Protein AF-A0A850MBX5-F1 (afdb_monomer)

Foldseek 3Di:
DDDPPCPPAQQAEEEEADDPPDPQQVVCCVVPPCVPNSYDYDHQYAPVRQLVVVVVVVVVCVVDPGSYHYAYEHEPDVVPPPVPSPPPPRYHYDPHRDPCVVVDQ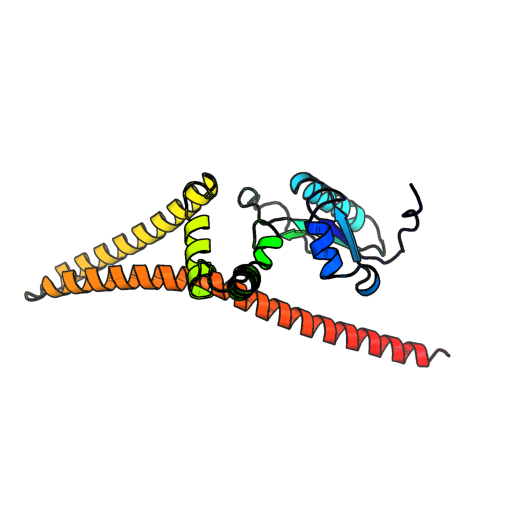LQVVQVVQCVVCPPNRPDPDSVRSVVVVVVVCPDPVNQDVVNVVVVVVVVVVLVVVLVVVLVVVVVVCVVVPDPPPPVVNVVVVVVVVVVSVVVVVVVVVVVVVVVVVVVVVVVVVVVVVVVVVVVVVVVVVVVVVVVD

Solvent-accessible surface area (backbone atoms only — not comparable to full-atom values): 13935 Å² total; per-residue (Å²): 141,84,86,83,81,73,76,62,86,69,42,34,35,33,34,30,51,37,49,94,85,29,66,60,55,55,53,47,41,69,78,50,38,41,91,80,67,43,37,44,83,42,51,44,38,53,58,70,48,37,49,52,49,47,53,54,48,50,55,54,50,78,74,38,101,62,85,65,49,68,37,31,46,33,56,35,58,84,88,63,80,61,86,75,65,76,83,46,102,41,61,44,69,40,98,38,67,43,78,68,65,77,69,69,44,40,59,59,52,41,52,51,47,33,70,75,46,50,90,70,35,92,61,92,46,35,68,54,44,45,54,50,52,52,49,50,56,69,28,79,90,63,38,51,72,62,61,45,51,52,51,52,51,53,52,48,52,52,50,52,51,52,49,53,54,53,50,51,52,50,53,53,48,66,75,63,72,62,96,82,44,70,67,51,54,53,50,47,51,52,51,46,51,52,47,50,50,51,46,48,51,47,47,54,50,45,55,54,44,49,50,52,51,48,51,52,52,48,52,49,49,52,52,51,51,50,50,55,51,47,52,54,51,51,55,54,53,58,59,54,68,76,77,115

Structure (mmCIF, N/CA/C/O backbone):
data_AF-A0A850MBX5-F1
#
_entry.id   AF-A0A850MBX5-F1
#
loop_
_atom_site.group_PDB
_atom_site.id
_atom_site.type_symbol
_atom_site.label_atom_id
_atom_site.label_alt_id
_atom_site.label_comp_id
_atom_site.label_asym_id
_atom_site.label_entity_id
_atom_site.label_seq_id
_atom_site.pdbx_PDB_ins_code
_atom_site.Cartn_x
_atom_site.Cartn_y
_atom_site.Cartn_z
_atom_site.occupancy
_atom_site.B_iso_or_equiv
_atom_site.auth_seq_id
_atom_site.auth_comp_id
_atom_site.auth_asym_id
_atom_site.auth_atom_id
_atom_site.pdbx_PDB_model_num
ATOM 1 N N . MET A 1 1 ? -21.409 -26.855 -8.694 1.00 49.72 1 MET A N 1
ATOM 2 C CA . MET A 1 1 ? -21.179 -26.793 -10.154 1.00 49.72 1 MET A CA 1
ATOM 3 C C . MET A 1 1 ? -22.455 -26.286 -10.805 1.00 49.72 1 MET A C 1
ATOM 5 O O . MET A 1 1 ? -23.460 -26.972 -10.706 1.00 49.72 1 MET A O 1
ATOM 9 N N . GLY A 1 2 ? -22.443 -25.080 -11.379 1.00 39.94 2 GLY A N 1
ATOM 10 C CA . GLY A 1 2 ? -23.627 -24.487 -12.009 1.00 39.94 2 GLY A CA 1
ATOM 11 C C . GLY A 1 2 ? -23.351 -23.100 -12.601 1.00 39.94 2 GLY A C 1
ATOM 12 O O . GLY A 1 2 ? -23.189 -22.141 -11.862 1.00 39.94 2 GLY A O 1
ATOM 13 N N . SER A 1 3 ? -23.261 -23.054 -13.934 1.00 44.22 3 SER A N 1
ATOM 14 C CA . SER A 1 3 ? -23.491 -21.911 -14.840 1.00 44.22 3 SER A CA 1
ATOM 15 C C . SER A 1 3 ? -22.768 -20.563 -14.623 1.00 44.22 3 SER A C 1
ATOM 17 O O . SER A 1 3 ? -23.422 -19.527 -14.559 1.00 44.22 3 SER A O 1
ATOM 19 N N . GLN A 1 4 ? -21.434 -20.524 -14.700 1.00 46.66 4 GLN A N 1
ATOM 20 C CA . GLN A 1 4 ? -20.725 -19.315 -15.185 1.00 46.66 4 GLN A CA 1
ATOM 21 C C . GLN A 1 4 ? -20.311 -19.439 -16.667 1.00 46.66 4 GLN A C 1
ATOM 23 O O . GLN A 1 4 ? -19.299 -18.907 -17.104 1.00 46.66 4 GLN A O 1
ATOM 28 N N . GLY A 1 5 ? -21.091 -20.188 -17.455 1.00 42.78 5 GLY A N 1
ATOM 29 C CA . GLY A 1 5 ? -20.790 -20.506 -18.857 1.00 42.78 5 GLY A CA 1
ATOM 30 C C . GLY A 1 5 ? -21.276 -19.482 -19.885 1.00 42.78 5 GLY A C 1
ATOM 31 O O . GLY A 1 5 ? -21.098 -19.709 -21.076 1.00 42.78 5 GLY A O 1
ATOM 32 N N . ILE A 1 6 ? -21.890 -18.375 -19.461 1.00 49.94 6 ILE A N 1
ATOM 33 C CA . ILE A 1 6 ? -22.203 -17.263 -20.361 1.00 49.94 6 ILE A CA 1
ATOM 34 C C . ILE A 1 6 ? -21.229 -16.147 -20.012 1.00 49.94 6 ILE A C 1
ATOM 36 O O . ILE A 1 6 ? -21.476 -15.332 -19.124 1.00 49.94 6 ILE A O 1
ATOM 40 N N . ILE A 1 7 ? -20.083 -16.152 -20.694 1.00 52.38 7 ILE A N 1
ATOM 41 C CA . ILE A 1 7 ? -19.212 -14.982 -20.748 1.00 52.38 7 ILE A CA 1
ATOM 42 C C . ILE A 1 7 ? -20.061 -13.907 -21.418 1.00 52.38 7 ILE A C 1
ATOM 44 O O . ILE A 1 7 ? -20.333 -13.983 -22.615 1.00 52.38 7 ILE A O 1
ATOM 48 N N . ASN A 1 8 ? -20.572 -12.970 -20.621 1.00 57.25 8 ASN A N 1
ATOM 49 C CA . ASN A 1 8 ? -21.352 -11.860 -21.138 1.00 57.25 8 ASN A CA 1
ATOM 50 C C . ASN A 1 8 ? -20.414 -11.072 -22.057 1.00 57.25 8 ASN A C 1
ATOM 52 O O . ASN A 1 8 ? -19.480 -10.418 -21.582 1.00 57.25 8 ASN A O 1
ATOM 56 N N . PHE A 1 9 ? -20.612 -11.216 -23.367 1.00 62.84 9 PHE A N 1
ATOM 57 C CA . PHE A 1 9 ? -19.850 -10.490 -24.370 1.00 62.84 9 PHE A CA 1
ATOM 58 C C . PHE A 1 9 ? -19.936 -9.002 -24.017 1.00 62.84 9 PHE A C 1
ATOM 60 O O . PHE A 1 9 ? -21.038 -8.508 -23.783 1.00 62.84 9 PHE A O 1
ATOM 67 N N . ASN A 1 10 ? -18.781 -8.328 -23.941 1.00 73.25 10 ASN A N 1
ATOM 68 C CA . ASN A 1 10 ? -18.592 -6.921 -23.547 1.00 73.25 10 ASN A CA 1
ATOM 69 C C . ASN A 1 10 ? -18.252 -6.644 -22.061 1.00 73.25 10 ASN A C 1
ATOM 71 O O . ASN A 1 10 ? -18.035 -5.484 -21.722 1.00 73.25 10 ASN A O 1
ATOM 75 N N . LYS A 1 11 ? -18.150 -7.634 -21.158 1.00 86.12 11 LYS A N 1
ATOM 76 C CA . LYS A 1 11 ? -17.674 -7.398 -19.767 1.00 86.12 11 LYS A CA 1
ATOM 77 C C . LYS A 1 11 ? -16.161 -7.245 -19.702 1.00 86.12 11 LYS A C 1
ATOM 79 O O . LYS A 1 11 ? -15.477 -8.175 -20.084 1.00 86.12 11 LYS A O 1
ATOM 84 N N . ARG A 1 12 ? -15.601 -6.172 -19.142 1.00 90.00 12 ARG A N 1
ATOM 85 C CA . ARG A 1 12 ? -14.139 -6.025 -18.961 1.00 90.00 12 ARG A CA 1
ATOM 86 C C . ARG A 1 12 ? -13.604 -7.100 -18.011 1.00 90.00 12 ARG A C 1
ATOM 88 O O . ARG A 1 12 ? -14.088 -7.208 -16.889 1.00 90.00 12 ARG A O 1
ATOM 95 N N . ILE A 1 13 ? -12.607 -7.875 -18.432 1.00 90.44 13 ILE A N 1
ATOM 96 C CA . ILE A 1 13 ? -12.010 -8.931 -17.600 1.00 90.44 13 ILE A CA 1
ATOM 97 C C . ILE A 1 13 ? -10.757 -8.373 -16.931 1.00 90.44 13 ILE A C 1
ATOM 99 O O . ILE A 1 13 ? -9.865 -7.876 -17.613 1.00 90.44 13 ILE A O 1
ATOM 103 N N . ILE A 1 14 ? -10.695 -8.437 -15.605 1.00 91.81 14 ILE A N 1
ATOM 104 C CA . ILE A 1 14 ? -9.596 -7.895 -14.807 1.00 91.81 14 ILE A CA 1
ATOM 105 C C . ILE A 1 14 ? -8.943 -9.047 -14.048 1.00 91.81 14 ILE A C 1
ATOM 107 O O . ILE A 1 14 ? -9.565 -9.648 -13.175 1.00 91.81 14 ILE A O 1
ATOM 111 N N . PHE A 1 15 ? -7.698 -9.364 -14.385 1.00 90.75 15 PHE A N 1
ATOM 112 C CA . PHE A 1 15 ? -6.912 -10.349 -13.655 1.00 90.75 15 PHE A CA 1
ATOM 113 C C . PHE A 1 15 ? -6.347 -9.730 -12.387 1.00 90.75 15 PHE A C 1
ATOM 115 O O . PHE A 1 15 ? -5.785 -8.639 -12.439 1.00 90.75 15 PHE A O 1
ATOM 122 N N . ILE A 1 16 ? -6.493 -10.430 -11.271 1.00 91.31 16 ILE A N 1
ATOM 123 C CA . ILE A 1 16 ? -5.965 -10.017 -9.969 1.00 91.31 16 ILE A CA 1
ATOM 124 C C . ILE A 1 16 ? -5.144 -11.148 -9.361 1.00 91.31 16 ILE A C 1
ATOM 126 O O . ILE A 1 16 ? -5.278 -12.314 -9.754 1.00 91.31 16 ILE A O 1
ATOM 130 N N . GLU A 1 17 ? -4.291 -10.809 -8.404 1.00 85.62 17 GLU A N 1
ATOM 131 C CA . GLU A 1 17 ? -3.574 -11.803 -7.615 1.00 85.62 17 GLU A CA 1
ATOM 132 C C . GLU A 1 17 ? -4.520 -12.589 -6.690 1.00 85.62 17 GLU A C 1
ATOM 134 O O . GLU A 1 17 ? -5.677 -12.239 -6.447 1.00 85.62 17 GLU A O 1
ATOM 139 N N . GLY A 1 18 ? -4.042 -13.745 -6.236 1.00 83.81 18 GLY A N 1
ATOM 140 C CA . GLY A 1 18 ? -4.759 -14.626 -5.327 1.00 83.81 18 GLY A CA 1
ATOM 141 C C . GLY A 1 18 ? -5.514 -15.774 -6.003 1.00 83.81 18 GLY A C 1
ATOM 142 O O . GLY A 1 18 ? -5.270 -16.167 -7.145 1.00 83.81 18 GLY A O 1
ATOM 143 N N . ARG A 1 19 ? -6.399 -16.403 -5.228 1.00 83.75 19 ARG A N 1
ATOM 144 C CA . ARG A 1 19 ? -7.232 -17.554 -5.623 1.00 83.75 19 ARG A CA 1
ATOM 145 C C . ARG A 1 19 ? -8.704 -17.138 -5.648 1.00 83.75 19 ARG A C 1
ATOM 147 O O . ARG A 1 19 ? -9.036 -16.061 -5.187 1.00 83.75 19 ARG A O 1
ATOM 154 N N . GLU A 1 20 ? -9.603 -18.008 -6.108 1.00 72.38 20 GLU A N 1
ATOM 155 C CA . GLU A 1 20 ? -11.056 -17.727 -6.160 1.00 72.38 20 GLU A CA 1
ATOM 156 C C . GLU A 1 20 ? -11.675 -17.236 -4.842 1.00 72.38 20 GLU A C 1
ATOM 158 O O . GLU A 1 20 ? -12.636 -16.475 -4.860 1.00 72.38 20 GLU A O 1
ATOM 163 N N . ALA A 1 21 ? -11.109 -17.635 -3.701 1.00 71.06 21 ALA A N 1
ATOM 164 C CA . ALA A 1 21 ? -11.5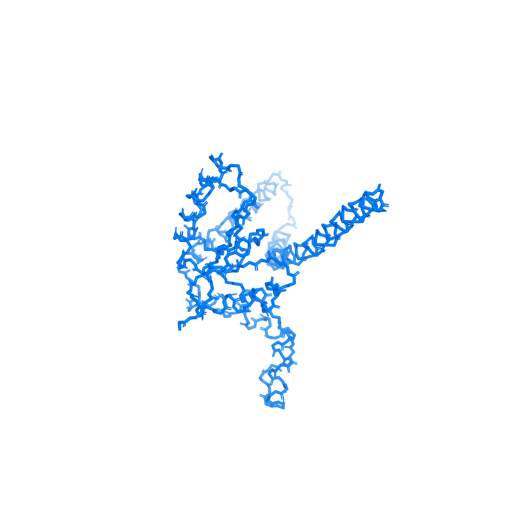29 -17.183 -2.378 1.00 71.06 21 ALA A CA 1
ATOM 165 C C . ALA A 1 21 ? -10.627 -16.077 -1.790 1.00 71.06 21 ALA A C 1
ATOM 167 O O . ALA A 1 21 ? -10.577 -15.939 -0.570 1.00 71.06 21 ALA A O 1
ATOM 168 N N . SER A 1 22 ? -9.866 -15.339 -2.611 1.00 79.69 22 SER A N 1
ATOM 169 C CA . SER A 1 22 ? -8.999 -14.266 -2.114 1.00 79.69 22 SER A CA 1
ATOM 170 C C . SER A 1 22 ? -9.813 -13.110 -1.543 1.00 79.69 22 SER A C 1
ATOM 172 O O . SER A 1 22 ? -10.891 -12.769 -2.042 1.00 79.69 22 SER A O 1
ATOM 174 N N . THR A 1 23 ? -9.274 -12.502 -0.487 1.00 83.38 23 THR A N 1
ATOM 175 C CA . THR A 1 23 ? -9.789 -11.255 0.085 1.00 83.38 23 THR A CA 1
ATOM 176 C C . THR A 1 23 ? -9.829 -10.165 -0.985 1.00 83.38 23 THR A C 1
ATOM 178 O O . THR A 1 23 ? -10.830 -9.464 -1.099 1.00 83.38 23 THR A O 1
ATOM 181 N N . ASP A 1 24 ? -8.814 -10.109 -1.848 1.00 85.88 24 ASP A N 1
ATOM 182 C CA . ASP A 1 24 ? -8.664 -9.141 -2.935 1.00 85.88 24 ASP A CA 1
ATOM 183 C C . ASP A 1 24 ? -9.899 -9.119 -3.834 1.00 85.88 24 ASP A C 1
ATOM 185 O O . ASP A 1 24 ? -10.470 -8.060 -4.088 1.00 85.88 24 ASP A O 1
ATOM 189 N N . LYS A 1 25 ? -10.376 -10.298 -4.266 1.00 90.69 25 LYS A N 1
ATOM 190 C CA . LYS A 1 25 ? -11.579 -10.409 -5.099 1.00 90.69 25 LYS A CA 1
ATOM 191 C C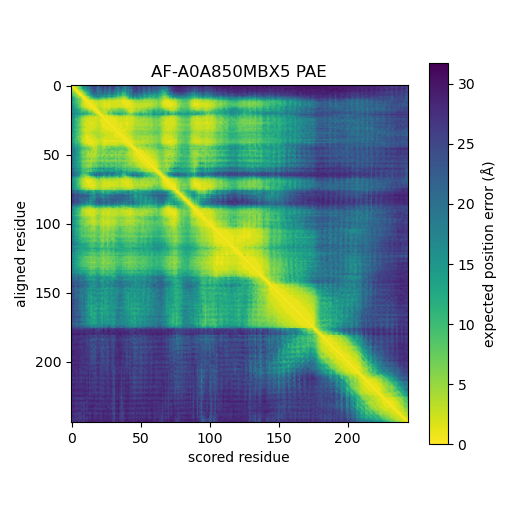 . LYS A 1 25 ? -12.787 -9.802 -4.396 1.00 90.69 25 LYS A C 1
ATOM 193 O O . LYS A 1 25 ? -13.521 -9.031 -5.006 1.00 90.69 25 LYS A O 1
ATOM 198 N N . GLN A 1 26 ? -12.969 -10.104 -3.112 1.00 90.25 26 GLN A N 1
ATOM 199 C CA . GLN A 1 26 ? -14.088 -9.576 -2.331 1.00 90.25 26 GLN A CA 1
ATOM 200 C C . GLN A 1 26 ? -13.996 -8.057 -2.167 1.00 90.25 26 GLN A C 1
ATOM 202 O O . GLN A 1 26 ? -15.009 -7.366 -2.269 1.00 90.25 26 GLN A O 1
ATOM 207 N N . VAL A 1 27 ? -12.792 -7.527 -1.938 1.00 89.69 27 VAL A N 1
ATOM 208 C CA . VAL A 1 27 ? -12.544 -6.083 -1.848 1.00 89.69 27 VAL A CA 1
ATOM 209 C C . VAL A 1 27 ? -12.883 -5.414 -3.179 1.00 89.69 27 VAL A C 1
ATOM 211 O O . VAL A 1 27 ? -13.681 -4.476 -3.204 1.00 89.69 27 VAL A O 1
ATOM 214 N N . TYR A 1 28 ? -12.360 -5.929 -4.292 1.00 91.56 28 TYR A N 1
ATOM 215 C CA . TYR A 1 28 ? -12.615 -5.374 -5.618 1.00 91.56 28 TYR A CA 1
ATOM 216 C C . TYR A 1 28 ? -14.078 -5.475 -6.041 1.00 91.56 28 TYR A C 1
ATOM 218 O O . TYR A 1 28 ? -14.619 -4.495 -6.539 1.00 91.56 28 TYR A O 1
ATOM 226 N N . GLU A 1 29 ? -14.752 -6.601 -5.809 1.00 93.00 29 GLU A N 1
ATOM 227 C CA . GLU A 1 29 ? -16.176 -6.756 -6.127 1.00 93.00 29 GLU A CA 1
ATOM 228 C C . GLU A 1 29 ? -17.065 -5.866 -5.250 1.00 93.00 29 GLU A C 1
ATOM 230 O O . GLU A 1 29 ? -18.118 -5.411 -5.697 1.00 93.00 29 GLU A O 1
ATOM 235 N N . LYS A 1 30 ? -16.643 -5.568 -4.016 1.00 91.06 30 LYS A N 1
ATOM 236 C CA . LYS A 1 30 ? -17.355 -4.630 -3.142 1.00 91.06 30 LYS A CA 1
ATOM 237 C C . LYS A 1 30 ? -17.180 -3.180 -3.592 1.00 91.06 30 LYS A C 1
ATOM 239 O O . LYS A 1 30 ? -18.147 -2.420 -3.543 1.00 91.06 30 LYS A O 1
ATOM 244 N N . LEU A 1 31 ? -15.976 -2.802 -4.025 1.00 89.12 31 LEU A N 1
ATOM 245 C CA . LEU A 1 31 ? -15.676 -1.461 -4.542 1.00 89.12 31 LEU A CA 1
ATOM 246 C C . LEU A 1 31 ? -16.262 -1.239 -5.944 1.00 89.12 31 LEU A C 1
ATOM 248 O O . LEU A 1 31 ? -16.819 -0.180 -6.220 1.00 89.12 31 LEU A O 1
ATOM 252 N N . TYR A 1 32 ? -16.184 -2.254 -6.804 1.00 91.81 32 TYR A N 1
ATOM 253 C CA . TYR A 1 32 ? -16.642 -2.239 -8.191 1.00 91.81 32 TYR A CA 1
ATOM 254 C C . TYR A 1 32 ? -17.532 -3.453 -8.491 1.00 91.81 32 TYR A C 1
ATOM 256 O O . TYR A 1 32 ? -17.094 -4.411 -9.133 1.00 91.81 32 TYR A O 1
ATOM 264 N N . PRO A 1 33 ? -18.812 -3.417 -8.079 1.00 93.00 33 PRO A N 1
ATOM 265 C CA . PRO A 1 33 ? -19.739 -4.516 -8.319 1.00 93.00 33 PRO A CA 1
ATOM 266 C C . PRO A 1 33 ? -19.847 -4.889 -9.811 1.00 93.00 33 PRO A C 1
ATOM 268 O O . PRO A 1 33 ? -20.155 -4.007 -10.629 1.00 93.00 33 PRO A O 1
ATOM 271 N N . PRO A 1 34 ? -19.667 -6.176 -10.182 1.00 89.94 34 PRO A N 1
ATOM 272 C CA . PRO A 1 34 ? -19.700 -6.645 -11.572 1.00 89.94 34 PRO A CA 1
ATOM 273 C C . PRO A 1 34 ? -20.948 -6.235 -12.359 1.00 89.94 34 PRO A C 1
ATOM 275 O O . PRO A 1 34 ? -20.865 -5.917 -13.547 1.00 89.94 34 PRO A O 1
ATOM 278 N N . ASP A 1 35 ? -22.100 -6.202 -11.689 1.00 88.62 35 ASP A N 1
ATOM 279 C CA . ASP A 1 35 ? -23.391 -5.880 -12.305 1.00 88.62 35 ASP A CA 1
ATOM 280 C C . ASP A 1 35 ? -23.562 -4.386 -12.602 1.00 88.62 35 ASP A C 1
ATOM 282 O O . ASP A 1 35 ? -24.352 -4.016 -13.466 1.00 88.62 35 ASP A O 1
ATOM 286 N N . LYS A 1 36 ? -22.809 -3.520 -11.910 1.00 91.75 36 LYS A N 1
ATOM 287 C CA . LYS A 1 36 ? -22.868 -2.061 -12.087 1.00 91.75 36 LYS A CA 1
ATOM 288 C C . LYS A 1 36 ? -21.798 -1.544 -13.037 1.00 91.75 36 LYS A C 1
ATOM 290 O O . LYS A 1 36 ? -22.060 -0.634 -13.815 1.00 91.75 36 LYS A O 1
ATOM 295 N N . HIS A 1 37 ? -20.596 -2.112 -12.964 1.00 90.69 37 HIS A N 1
ATOM 296 C CA . HIS A 1 37 ? -19.433 -1.599 -13.694 1.00 90.69 37 HIS A CA 1
ATOM 297 C C . HIS A 1 37 ? -19.082 -2.408 -14.941 1.00 90.69 37 HIS A C 1
ATOM 299 O O . HIS A 1 37 ? -18.144 -2.045 -15.647 1.00 90.69 37 HIS A O 1
ATOM 305 N N . ASN A 1 38 ? -19.827 -3.481 -15.234 1.00 91.25 38 ASN A N 1
ATOM 306 C CA . ASN A 1 38 ? -19.564 -4.349 -16.380 1.00 91.25 38 ASN A CA 1
ATOM 307 C C . ASN A 1 38 ? -18.108 -4.866 -16.375 1.00 91.25 38 ASN A C 1
ATOM 309 O O . ASN A 1 38 ? -17.439 -4.934 -17.407 1.00 91.25 38 ASN A O 1
ATOM 313 N N . VAL A 1 39 ? -17.618 -5.198 -15.178 1.00 91.94 39 VAL A N 1
ATOM 314 C CA . VAL A 1 39 ? -16.290 -5.765 -14.917 1.00 91.94 39 VAL A CA 1
ATOM 315 C C . VAL A 1 39 ? -16.435 -7.185 -14.382 1.00 91.94 39 VAL A C 1
ATOM 317 O O . VAL A 1 39 ? -17.464 -7.537 -13.808 1.00 91.94 39 VAL A O 1
ATOM 320 N N . ASN A 1 40 ? -15.413 -8.009 -14.568 1.00 92.19 40 ASN A N 1
ATOM 321 C CA . ASN A 1 40 ? -15.314 -9.325 -13.959 1.00 92.19 40 ASN A CA 1
ATOM 322 C C . ASN A 1 40 ? -13.892 -9.540 -13.443 1.00 92.19 40 ASN A C 1
ATOM 324 O O . ASN A 1 40 ? -12.945 -9.473 -14.229 1.00 92.19 40 ASN A O 1
ATOM 328 N N . PHE A 1 41 ? -13.752 -9.809 -12.148 1.00 92.31 41 PHE A N 1
ATOM 329 C CA . PHE A 1 41 ? -12.458 -10.055 -11.522 1.00 92.31 41 PHE A CA 1
ATOM 330 C C . PHE A 1 41 ? -12.129 -11.548 -11.561 1.00 92.31 41 PHE A C 1
ATOM 332 O O . PHE A 1 41 ? -12.898 -12.383 -11.081 1.00 92.31 41 PHE A O 1
ATOM 339 N N . VAL A 1 42 ? -10.981 -11.883 -12.149 1.00 91.25 42 VAL A N 1
ATOM 340 C CA . VAL A 1 42 ? -10.509 -13.259 -12.318 1.00 91.25 42 VAL A CA 1
ATOM 341 C C . VAL A 1 42 ? -9.199 -13.428 -11.547 1.00 91.25 42 VAL A C 1
ATOM 343 O O . VAL A 1 42 ? -8.171 -12.901 -11.974 1.00 91.25 42 VAL A O 1
ATOM 346 N N . PRO A 1 43 ? -9.201 -14.154 -10.420 1.00 89.75 43 PRO A N 1
ATOM 347 C CA . PRO A 1 43 ? -7.972 -14.436 -9.697 1.00 89.75 43 PRO A CA 1
ATOM 348 C C . PRO A 1 43 ? -7.083 -15.376 -10.516 1.00 89.75 43 PRO A C 1
ATOM 350 O O . PRO A 1 43 ? -7.511 -16.448 -10.947 1.00 89.75 43 PRO A O 1
ATOM 353 N N . ALA A 1 44 ? -5.837 -14.965 -10.739 1.00 86.12 44 ALA A N 1
ATOM 354 C CA . ALA A 1 44 ? -4.894 -15.630 -11.639 1.00 86.12 44 ALA A CA 1
ATOM 355 C C . ALA A 1 44 ? -3.662 -16.210 -10.915 1.00 86.12 44 ALA A C 1
ATOM 357 O O . ALA A 1 44 ? -2.655 -16.535 -11.542 1.00 86.12 44 ALA A O 1
ATOM 358 N N . GLY A 1 45 ? -3.739 -16.414 -9.599 1.00 83.56 45 GLY A N 1
ATOM 359 C CA . GLY A 1 45 ? -2.651 -16.983 -8.810 1.00 83.56 45 GLY A CA 1
ATOM 360 C C . GLY A 1 45 ? -1.663 -15.915 -8.356 1.00 83.56 45 GLY A C 1
ATOM 361 O O . GLY A 1 45 ? -2.061 -14.897 -7.809 1.00 83.56 45 GLY A O 1
ATOM 362 N N . ASN A 1 46 ? -0.364 -16.163 -8.513 1.00 79.44 46 ASN A N 1
ATOM 363 C CA . ASN A 1 46 ? 0.652 -15.179 -8.134 1.00 79.44 46 ASN A CA 1
ATOM 364 C C . ASN A 1 46 ? 0.872 -14.146 -9.253 1.00 79.44 46 ASN A C 1
ATOM 366 O O . ASN A 1 46 ? 0.581 -14.406 -10.423 1.00 79.44 46 ASN A O 1
ATOM 370 N N . SER A 1 47 ? 1.471 -13.008 -8.918 1.00 72.94 47 SER A N 1
ATOM 371 C CA . SER A 1 47 ? 1.808 -11.934 -9.870 1.00 72.94 47 SER A CA 1
ATOM 372 C C . SER A 1 47 ? 2.606 -12.397 -11.087 1.00 72.94 47 SER A C 1
ATOM 374 O O . SER A 1 47 ? 2.474 -11.828 -12.168 1.00 72.94 47 SER A O 1
ATOM 376 N N . THR A 1 48 ? 3.438 -13.437 -10.957 1.00 77.12 48 THR A N 1
ATOM 377 C CA . THR A 1 48 ? 4.212 -13.970 -12.090 1.00 77.12 48 THR A CA 1
ATOM 378 C C . THR A 1 48 ? 3.301 -14.630 -13.120 1.00 77.12 48 THR A C 1
ATOM 380 O O . THR A 1 48 ? 3.501 -14.460 -14.322 1.00 77.12 48 THR A O 1
ATOM 383 N N . VAL A 1 49 ? 2.294 -15.377 -12.666 1.00 77.44 49 VAL A N 1
ATOM 384 C CA . VAL A 1 49 ? 1.282 -15.977 -13.541 1.00 77.44 49 VAL A CA 1
ATOM 385 C C . VAL A 1 49 ? 0.371 -14.895 -14.112 1.00 77.44 49 VAL A C 1
ATOM 387 O O . VAL A 1 49 ? 0.151 -14.881 -15.319 1.00 77.44 49 VAL A O 1
ATOM 390 N N . VAL A 1 50 ? -0.072 -13.949 -13.286 1.00 74.81 50 VAL A N 1
ATOM 391 C CA . VAL A 1 50 ? -0.910 -12.810 -13.693 1.00 74.81 50 VAL A CA 1
ATOM 392 C C . VAL A 1 50 ? -0.241 -11.999 -14.812 1.00 74.81 50 VAL A C 1
ATOM 394 O O . VAL A 1 50 ? -0.863 -11.743 -15.842 1.00 74.81 50 VAL A O 1
ATOM 397 N N . ARG A 1 51 ? 1.057 -11.688 -14.687 1.00 73.19 51 ARG A N 1
ATOM 398 C CA . ARG A 1 51 ? 1.824 -10.994 -15.734 1.00 73.19 51 ARG A CA 1
ATOM 399 C C . ARG A 1 51 ? 1.952 -11.824 -17.008 1.00 73.19 51 ARG A C 1
ATOM 401 O O . ARG A 1 51 ? 1.645 -11.318 -18.078 1.00 73.19 51 ARG A O 1
ATOM 408 N N . LYS A 1 52 ? 2.324 -13.106 -16.902 1.00 79.50 52 LYS A N 1
ATOM 409 C CA . LYS A 1 52 ? 2.405 -14.003 -18.071 1.00 79.50 52 LYS A CA 1
ATOM 410 C C . LYS A 1 52 ? 1.075 -14.093 -18.813 1.00 79.50 52 LYS A C 1
ATOM 412 O O . LYS A 1 52 ? 1.064 -14.078 -20.038 1.00 79.50 52 LYS A O 1
ATOM 417 N N . ILE A 1 53 ? -0.031 -14.173 -18.076 1.00 76.81 53 ILE A N 1
ATOM 418 C CA . ILE A 1 53 ? -1.379 -14.169 -18.641 1.00 76.81 53 ILE A CA 1
ATOM 419 C C . ILE A 1 53 ? -1.655 -12.827 -19.320 1.00 76.81 53 ILE A C 1
ATOM 421 O O . ILE A 1 53 ? -2.105 -12.822 -20.460 1.00 76.81 53 ILE A O 1
ATOM 425 N N . SER A 1 54 ? -1.333 -11.703 -18.676 1.00 72.06 54 SER A N 1
ATOM 426 C CA . SER A 1 54 ? -1.474 -10.366 -19.264 1.00 72.06 54 SER A CA 1
ATOM 427 C C . SER A 1 54 ? -0.682 -10.225 -20.568 1.00 72.06 54 SER A C 1
ATOM 429 O O . SER A 1 54 ? -1.234 -9.785 -21.575 1.00 72.06 54 SER A O 1
ATOM 431 N N . ASP A 1 55 ? 0.572 -10.677 -20.602 1.00 75.94 55 ASP A N 1
ATOM 432 C CA . ASP A 1 55 ? 1.432 -10.629 -21.789 1.00 75.94 55 ASP A CA 1
ATOM 433 C C . ASP A 1 55 ? 0.893 -11.522 -22.913 1.00 75.94 55 ASP A C 1
ATOM 435 O O . ASP A 1 55 ? 0.760 -11.084 -24.058 1.00 75.94 55 ASP A O 1
ATOM 439 N N . GLN A 1 56 ? 0.506 -12.761 -22.591 1.00 78.50 56 GLN A N 1
ATOM 440 C CA . GLN A 1 56 ? -0.105 -13.688 -23.548 1.00 78.50 56 GLN A CA 1
ATOM 441 C C . GLN A 1 56 ? -1.412 -13.132 -24.117 1.00 78.50 56 GLN A C 1
ATOM 443 O O . GLN A 1 56 ? -1.644 -13.198 -25.324 1.00 78.50 56 GLN A O 1
ATOM 448 N N . ILE A 1 57 ? -2.252 -12.544 -23.270 1.00 73.00 57 ILE A N 1
ATOM 449 C CA . ILE A 1 57 ? -3.514 -11.931 -23.677 1.00 73.00 57 ILE A CA 1
ATOM 450 C C . ILE A 1 57 ? -3.262 -10.689 -24.524 1.00 73.00 57 ILE A C 1
ATOM 452 O O . ILE A 1 57 ? -3.908 -10.524 -25.554 1.00 73.00 57 ILE A O 1
ATOM 456 N N . ASN A 1 58 ? -2.297 -9.844 -24.168 1.00 69.31 58 ASN A N 1
ATOM 457 C CA . ASN A 1 58 ? -1.923 -8.695 -24.987 1.00 69.31 58 ASN A CA 1
ATOM 458 C C . ASN A 1 58 ? -1.444 -9.135 -26.374 1.00 69.31 58 ASN A C 1
ATOM 460 O O . ASN A 1 58 ? -1.876 -8.553 -27.370 1.00 69.31 58 ASN A O 1
ATOM 464 N N . HIS A 1 59 ? -0.647 -10.201 -26.469 1.00 73.44 59 HIS A N 1
ATOM 465 C CA . HIS A 1 59 ? -0.265 -10.782 -27.757 1.00 73.44 59 HIS A CA 1
ATOM 466 C C . HIS A 1 59 ? -1.472 -11.296 -28.555 1.00 73.44 59 HIS A C 1
ATOM 468 O O . HIS A 1 59 ? -1.606 -10.970 -29.735 1.00 73.44 59 HIS A O 1
ATOM 474 N N . LEU A 1 60 ? -2.383 -12.038 -27.918 1.00 66.75 60 LEU A N 1
ATOM 475 C CA . LEU A 1 60 ? -3.593 -12.560 -28.565 1.00 66.75 60 LEU A CA 1
ATOM 476 C C . LEU A 1 60 ? -4.547 -11.447 -29.024 1.00 66.75 60 LEU A C 1
ATOM 478 O O . LEU A 1 60 ? -5.161 -11.560 -30.082 1.00 66.75 60 LEU A O 1
ATOM 482 N N . LEU A 1 61 ? -4.666 -10.359 -28.262 1.00 63.31 61 LEU A N 1
ATOM 483 C CA . LEU A 1 61 ? -5.533 -9.218 -28.577 1.00 63.31 61 LEU A CA 1
ATOM 484 C C . LEU A 1 61 ? -4.938 -8.279 -29.614 1.00 63.31 61 LEU A C 1
ATOM 486 O O . LEU A 1 61 ? -5.675 -7.688 -30.389 1.00 63.31 61 LEU A O 1
ATOM 490 N N . THR A 1 62 ? -3.615 -8.146 -29.660 1.00 65.19 62 THR A N 1
ATOM 491 C CA . THR A 1 62 ? -2.965 -7.404 -30.749 1.00 65.19 62 THR A CA 1
ATOM 492 C C . THR A 1 62 ? -3.168 -8.134 -32.083 1.00 65.19 62 THR A C 1
ATOM 494 O O . THR A 1 62 ? -3.238 -7.504 -33.133 1.00 65.19 62 THR A O 1
ATOM 497 N N . ALA A 1 63 ? -3.324 -9.462 -32.038 1.00 64.12 63 ALA A N 1
ATOM 498 C CA . ALA A 1 63 ? -3.611 -10.301 -33.197 1.00 64.12 63 ALA A CA 1
ATOM 499 C C . ALA A 1 63 ? -5.113 -10.472 -33.512 1.00 64.12 63 ALA A C 1
ATOM 501 O O . ALA A 1 63 ? -5.444 -10.917 -34.610 1.00 64.12 63 ALA A O 1
ATOM 502 N N . SER A 1 64 ? -6.029 -10.146 -32.589 1.00 49.62 64 SER A N 1
ATOM 503 C CA . SER A 1 64 ? -7.472 -10.372 -32.762 1.00 49.62 64 SER A CA 1
ATOM 504 C C . SER A 1 64 ? -8.282 -9.078 -32.663 1.00 49.62 64 SER A C 1
ATOM 506 O O . SER A 1 64 ? -8.187 -8.324 -31.702 1.00 49.62 64 SER A O 1
ATOM 508 N N . VAL A 1 65 ? -9.137 -8.833 -33.660 1.00 57.03 65 VAL A N 1
ATOM 509 C CA . VAL A 1 65 ? -10.074 -7.693 -33.724 1.00 57.03 65 VAL A CA 1
ATOM 510 C C . VAL A 1 65 ? -11.267 -7.955 -32.787 1.00 57.03 65 VAL A C 1
ATOM 512 O O . VAL A 1 65 ? -12.401 -8.141 -33.221 1.00 57.03 65 VAL A O 1
ATOM 515 N N . GLY A 1 66 ? -10.998 -8.103 -31.490 1.00 61.03 66 GLY A N 1
ATOM 516 C CA . GLY A 1 66 ? -11.978 -8.531 -30.493 1.00 61.03 66 GLY A CA 1
ATOM 517 C C . GLY A 1 66 ? -12.549 -7.382 -29.661 1.00 61.03 66 GLY A C 1
ATOM 518 O O . GLY A 1 66 ? -11.806 -6.576 -29.111 1.00 61.03 66 GLY A O 1
ATOM 519 N N . PHE A 1 67 ? -13.873 -7.379 -29.474 1.00 70.62 67 PHE A N 1
ATOM 520 C CA . PHE A 1 67 ? -14.643 -6.474 -28.596 1.00 70.62 67 PHE A CA 1
ATOM 521 C C . PHE A 1 67 ? -14.363 -6.644 -27.087 1.00 70.62 67 PHE A C 1
ATOM 523 O O . PHE A 1 67 ? -14.981 -5.983 -26.257 1.00 70.62 67 PHE A O 1
ATOM 530 N N . GLN A 1 68 ? -13.469 -7.558 -26.709 1.00 79.81 68 GLN A N 1
ATOM 531 C CA . GLN A 1 68 ? -13.267 -7.976 -25.329 1.00 79.81 68 GLN A CA 1
ATOM 532 C C . GLN A 1 68 ? -12.033 -7.291 -24.731 1.00 79.81 68 GLN A C 1
ATOM 534 O O . GLN A 1 68 ? -10.914 -7.475 -25.206 1.00 79.81 68 GLN A O 1
ATOM 539 N N . GLN A 1 69 ? -12.238 -6.500 -23.676 1.00 83.62 69 GLN A N 1
ATOM 540 C CA . GLN A 1 69 ? -11.170 -5.778 -22.981 1.00 83.62 69 GLN A CA 1
ATOM 541 C C . GLN A 1 69 ? -10.641 -6.598 -21.805 1.00 83.62 69 GLN A C 1
ATOM 543 O O . GLN A 1 69 ? -11.426 -7.182 -21.049 1.00 83.62 69 GLN A O 1
ATOM 548 N N . TYR A 1 70 ? -9.318 -6.608 -21.654 1.00 85.75 70 TYR A N 1
ATOM 549 C CA . TYR A 1 70 ? -8.619 -7.312 -20.589 1.00 85.75 70 TYR A CA 1
ATOM 550 C C . TYR A 1 70 ? -7.639 -6.373 -19.898 1.00 85.75 70 TYR A C 1
ATOM 552 O O . TYR A 1 70 ? -6.948 -5.594 -20.558 1.00 85.75 70 TYR A O 1
ATOM 560 N N . PHE A 1 71 ? -7.583 -6.480 -18.578 1.00 88.31 71 PHE A N 1
ATOM 561 C CA . PHE A 1 71 ? -6.706 -5.713 -17.708 1.00 88.31 71 PHE A CA 1
ATOM 562 C C . PHE A 1 71 ? -6.117 -6.630 -16.645 1.00 88.31 71 PHE A C 1
ATOM 564 O O . PHE A 1 71 ? -6.633 -7.716 -16.395 1.00 88.31 71 PHE A O 1
ATOM 571 N N . SER A 1 72 ? -5.048 -6.185 -16.008 1.00 87.69 72 SER A N 1
ATOM 572 C CA . SER A 1 72 ? -4.376 -6.913 -14.945 1.00 87.69 72 SER A CA 1
ATOM 573 C C . SER A 1 72 ? -3.997 -5.943 -13.839 1.00 87.69 72 SER A C 1
ATOM 575 O O . SER A 1 72 ? -3.450 -4.886 -14.137 1.00 87.69 72 SER A O 1
ATOM 577 N N . ILE A 1 73 ? -4.259 -6.309 -12.589 1.00 88.31 73 ILE A N 1
ATOM 578 C CA . ILE A 1 73 ? -3.803 -5.593 -11.400 1.00 88.31 73 ILE A CA 1
ATOM 579 C C . ILE A 1 73 ? -2.857 -6.515 -10.639 1.00 88.31 73 ILE A C 1
ATOM 581 O O . ILE A 1 73 ? -3.172 -7.686 -10.426 1.00 88.31 73 ILE A O 1
ATOM 585 N N . VAL A 1 74 ? -1.690 -5.993 -10.288 1.00 86.75 74 VAL A N 1
ATOM 586 C CA . VAL A 1 74 ? -0.683 -6.681 -9.481 1.00 86.75 74 VAL A CA 1
ATOM 587 C C . VAL A 1 74 ? -0.328 -5.838 -8.268 1.00 86.75 74 VAL A C 1
ATOM 589 O O . VAL A 1 74 ? -0.389 -4.606 -8.314 1.00 86.75 74 VAL A O 1
ATOM 592 N N . ASP A 1 75 ? 0.048 -6.517 -7.201 1.00 86.25 75 ASP A N 1
ATOM 593 C CA . ASP A 1 75 ? 0.547 -5.913 -5.980 1.00 86.25 75 ASP A CA 1
ATOM 594 C C . ASP A 1 75 ? 1.883 -5.200 -6.232 1.00 86.25 75 ASP A C 1
ATOM 596 O O . ASP A 1 75 ? 2.662 -5.578 -7.116 1.00 86.25 75 ASP A O 1
ATOM 600 N N . GLY A 1 76 ? 2.156 -4.161 -5.438 1.00 78.06 76 GLY A N 1
ATOM 601 C CA . GLY A 1 76 ? 3.421 -3.425 -5.435 1.00 78.06 76 GLY A CA 1
ATOM 602 C C . GLY A 1 76 ? 4.549 -4.241 -4.799 1.00 78.06 76 GLY A C 1
ATOM 603 O O . GLY A 1 76 ? 5.066 -3.898 -3.733 1.00 78.06 76 GLY A O 1
ATOM 604 N N . ASP A 1 77 ? 4.906 -5.360 -5.426 1.00 71.94 77 ASP A N 1
ATOM 605 C CA . ASP A 1 77 ? 6.019 -6.217 -5.032 1.00 71.94 77 ASP A CA 1
ATOM 606 C C . ASP A 1 77 ? 7.353 -5.553 -5.419 1.00 71.94 77 ASP A C 1
ATOM 608 O O . ASP A 1 77 ? 7.736 -5.486 -6.588 1.00 71.94 77 ASP A O 1
ATOM 612 N N . ILE A 1 78 ? 8.118 -5.127 -4.412 1.00 54.59 78 ILE A N 1
ATOM 613 C CA . ILE A 1 78 ? 9.366 -4.361 -4.585 1.00 54.59 78 ILE A CA 1
ATOM 614 C C . ILE A 1 78 ? 10.461 -5.139 -5.356 1.00 54.59 78 ILE A C 1
ATOM 616 O O . ILE A 1 78 ? 11.389 -4.544 -5.896 1.00 54.59 78 ILE A O 1
ATOM 620 N N . GLU A 1 79 ? 10.364 -6.468 -5.452 1.00 55.53 79 GLU A N 1
ATOM 621 C CA . GLU A 1 79 ? 11.362 -7.323 -6.120 1.00 55.53 79 GLU A CA 1
ATOM 622 C C . GLU A 1 79 ? 11.271 -7.325 -7.658 1.00 55.53 79 GLU A C 1
ATOM 624 O O . GLU A 1 79 ? 12.084 -7.968 -8.318 1.00 55.53 79 GLU A O 1
ATOM 629 N N . ARG A 1 80 ? 10.296 -6.629 -8.259 1.00 55.50 80 ARG A N 1
ATOM 630 C CA . ARG A 1 80 ? 9.927 -6.838 -9.673 1.00 55.50 80 ARG A CA 1
ATOM 631 C C . ARG A 1 80 ? 10.234 -5.665 -10.601 1.00 55.50 80 ARG A C 1
ATOM 633 O O . ARG A 1 80 ? 9.581 -5.521 -11.637 1.00 55.50 80 ARG A O 1
ATOM 640 N N . PHE A 1 81 ? 11.256 -4.872 -10.277 1.00 48.72 81 PHE A N 1
ATOM 641 C CA . PHE A 1 81 ? 11.838 -3.869 -11.179 1.00 48.72 81 PHE A CA 1
ATOM 642 C C . PHE A 1 81 ? 12.597 -4.521 -12.355 1.00 48.72 81 PHE A C 1
ATOM 644 O O . PHE A 1 81 ? 13.763 -4.222 -12.592 1.00 48.72 81 PHE A O 1
ATOM 651 N N . ASP A 1 82 ? 11.941 -5.387 -13.128 1.00 51.81 82 ASP A N 1
ATOM 652 C CA . ASP A 1 82 ? 12.360 -5.615 -14.508 1.00 51.81 82 ASP A CA 1
ATOM 653 C C . ASP A 1 82 ? 11.913 -4.392 -15.312 1.00 51.81 82 ASP A C 1
ATOM 655 O O . ASP A 1 82 ? 10.746 -4.237 -15.686 1.00 51.81 82 ASP A O 1
ATOM 659 N N . THR A 1 83 ? 12.865 -3.489 -15.542 1.00 50.19 83 THR A N 1
ATOM 660 C CA . THR A 1 83 ? 12.697 -2.237 -16.294 1.00 50.19 83 THR A CA 1
ATOM 661 C C . THR A 1 83 ? 12.240 -2.445 -17.741 1.00 50.19 83 THR A C 1
ATOM 663 O O . THR A 1 83 ? 11.792 -1.488 -18.368 1.00 50.19 83 THR A O 1
ATOM 666 N N . ASP A 1 84 ? 12.292 -3.682 -18.245 1.00 48.34 84 ASP A N 1
ATOM 667 C CA . ASP A 1 84 ? 12.080 -4.014 -19.658 1.00 48.34 84 ASP A CA 1
ATOM 668 C C . ASP A 1 84 ? 10.734 -4.681 -19.966 1.00 48.34 84 ASP A C 1
ATOM 670 O O . ASP A 1 84 ? 10.353 -4.803 -21.133 1.00 48.34 84 ASP A O 1
ATOM 674 N N . THR A 1 85 ? 9.959 -5.079 -18.954 1.00 52.19 85 THR A N 1
ATOM 675 C CA . THR A 1 85 ? 8.568 -5.480 -19.205 1.00 52.19 85 THR A CA 1
ATOM 676 C C . THR A 1 85 ? 7.755 -4.238 -19.514 1.00 52.19 85 THR A C 1
ATOM 678 O O . THR A 1 85 ? 7.405 -3.474 -18.617 1.00 52.19 85 THR A O 1
ATOM 681 N N . ILE A 1 86 ? 7.504 -4.042 -20.808 1.00 52.97 86 ILE A N 1
ATOM 682 C CA . ILE A 1 86 ? 6.575 -3.082 -21.401 1.00 52.97 86 ILE A CA 1
ATOM 683 C C . ILE A 1 86 ? 5.435 -2.838 -20.409 1.00 52.97 86 ILE A C 1
ATOM 685 O O . ILE A 1 86 ? 4.578 -3.703 -20.225 1.00 52.97 86 ILE A O 1
ATOM 689 N N . LYS A 1 87 ? 5.436 -1.674 -19.745 1.00 55.94 87 LYS A N 1
ATOM 690 C CA . LYS A 1 87 ? 4.289 -1.183 -18.973 1.00 55.94 87 LYS A CA 1
ATOM 691 C C . LYS A 1 87 ? 3.165 -0.914 -19.966 1.00 55.94 87 LYS A C 1
ATOM 693 O O . LYS A 1 87 ? 2.928 0.219 -20.374 1.00 55.94 87 LYS A O 1
ATOM 698 N N . GLY A 1 88 ? 2.543 -1.979 -20.457 1.00 61.88 88 GLY A N 1
ATOM 699 C CA . GLY A 1 88 ? 1.412 -1.881 -21.355 1.00 61.88 88 GLY A CA 1
ATOM 700 C C . GLY A 1 88 ? 0.297 -1.141 -20.632 1.00 61.88 88 GLY A C 1
ATOM 701 O O . GLY A 1 88 ? 0.131 -1.299 -19.425 1.00 61.88 88 GLY A O 1
ATOM 702 N N . HIS A 1 89 ? -0.516 -0.383 -21.368 1.00 72.19 89 HIS A N 1
ATOM 703 C CA . HIS A 1 89 ? -1.658 0.386 -20.843 1.00 72.19 89 HIS A CA 1
ATOM 704 C C . HIS A 1 89 ? -2.744 -0.457 -20.129 1.00 72.19 89 HIS A C 1
ATOM 706 O O . HIS A 1 89 ? -3.828 0.042 -19.841 1.00 72.19 89 HIS A O 1
ATOM 712 N N . ARG A 1 90 ? -2.498 -1.753 -19.909 1.00 79.62 90 ARG A N 1
ATOM 713 C CA . ARG A 1 90 ? -3.436 -2.749 -19.384 1.00 79.62 90 ARG A CA 1
ATOM 714 C C . ARG A 1 90 ? -2.917 -3.496 -18.153 1.00 79.62 90 ARG A C 1
ATOM 716 O O . ARG A 1 90 ? -3.675 -4.281 -17.591 1.00 79.62 90 ARG A O 1
ATOM 723 N N . LEU A 1 91 ? -1.664 -3.275 -17.746 1.00 83.50 91 LEU A N 1
ATOM 724 C CA . LEU A 1 91 ? -1.106 -3.792 -16.497 1.00 83.50 91 LEU A CA 1
ATOM 725 C C . LEU A 1 91 ? -0.979 -2.637 -15.501 1.00 83.50 91 LEU A C 1
ATOM 727 O O . LEU A 1 91 ? -0.259 -1.674 -15.756 1.00 83.50 91 LEU A O 1
ATOM 731 N N . PHE A 1 92 ? -1.672 -2.756 -14.377 1.00 85.88 92 PHE A N 1
ATOM 732 C CA . PHE A 1 92 ? -1.668 -1.791 -13.289 1.00 85.88 92 PHE A CA 1
ATOM 733 C C . PHE A 1 92 ? -0.970 -2.403 -12.086 1.00 85.88 92 PHE A C 1
ATOM 735 O O . PHE A 1 92 ? -1.301 -3.502 -11.655 1.00 85.88 92 PHE A O 1
ATOM 742 N N . GLU A 1 93 ? 0.002 -1.684 -11.557 1.00 84.75 93 GLU A N 1
ATOM 743 C CA . GLU A 1 93 ? 0.711 -2.048 -10.340 1.00 84.75 93 GLU A CA 1
ATOM 744 C C . GLU A 1 93 ? 0.202 -1.153 -9.214 1.00 84.75 93 GLU A C 1
ATOM 746 O O . GLU A 1 93 ? 0.104 0.067 -9.387 1.00 84.75 93 GLU A O 1
ATOM 751 N N . LEU A 1 94 ? -0.164 -1.752 -8.083 1.00 83.75 94 LEU A N 1
ATOM 752 C CA . LEU A 1 94 ? -0.584 -0.994 -6.915 1.00 83.75 94 LEU A CA 1
ATOM 753 C C . LEU A 1 94 ? 0.614 -0.252 -6.308 1.00 83.75 94 LEU A C 1
ATOM 755 O O . LEU A 1 94 ? 1.716 -0.792 -6.248 1.00 83.75 94 LEU A O 1
ATOM 759 N N . PRO A 1 95 ? 0.411 0.962 -5.766 1.00 78.00 95 PRO A N 1
ATOM 760 C CA . PRO A 1 95 ? 1.464 1.681 -5.047 1.00 78.00 95 PRO A CA 1
ATOM 761 C C . PRO A 1 95 ? 1.771 1.058 -3.673 1.00 78.00 95 PRO A C 1
ATOM 763 O O . PRO A 1 95 ? 2.606 1.570 -2.930 1.00 78.00 95 PRO A O 1
ATOM 766 N N . VAL A 1 96 ? 1.063 -0.012 -3.309 1.00 78.81 96 VAL A N 1
ATOM 767 C CA . VAL A 1 96 ? 1.133 -0.687 -2.019 1.00 78.81 96 VAL A CA 1
ATOM 768 C C . VAL A 1 96 ? 1.290 -2.189 -2.207 1.00 78.81 96 VAL A C 1
ATOM 770 O O . VAL A 1 96 ? 0.893 -2.746 -3.226 1.00 78.81 96 VAL A O 1
ATOM 773 N N . TYR A 1 97 ? 1.843 -2.835 -1.181 1.00 75.06 97 TYR A N 1
ATOM 774 C CA . TYR A 1 97 ? 2.123 -4.268 -1.189 1.00 75.06 97 TYR A CA 1
ATOM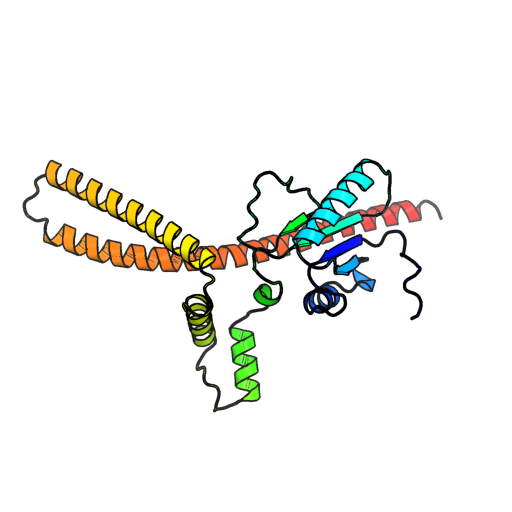 775 C C . TYR A 1 97 ? 0.871 -5.142 -1.307 1.00 75.06 97 TYR A C 1
ATOM 777 O O . TYR A 1 97 ? 0.942 -6.184 -1.925 1.00 75.06 97 TYR A O 1
ATOM 785 N N . HIS A 1 98 ? -0.250 -4.720 -0.723 1.00 80.62 98 HIS A N 1
ATOM 786 C CA . HIS A 1 98 ? -1.546 -5.380 -0.861 1.00 80.62 98 HIS A CA 1
ATOM 787 C C . HIS A 1 98 ? -2.648 -4.324 -0.875 1.00 80.62 98 HIS A C 1
ATOM 789 O O . HIS A 1 98 ? -2.493 -3.262 -0.259 1.00 80.62 98 HIS A O 1
ATOM 795 N N . ILE A 1 99 ? -3.770 -4.611 -1.533 1.00 81.94 99 ILE A N 1
ATOM 796 C CA . ILE A 1 99 ? -4.895 -3.675 -1.650 1.00 81.94 99 ILE A CA 1
ATOM 797 C C . ILE A 1 99 ? -5.457 -3.241 -0.286 1.00 81.94 99 ILE A C 1
ATOM 799 O O . ILE A 1 99 ? -5.891 -2.100 -0.129 1.00 81.94 99 ILE A O 1
ATOM 803 N N . GLU A 1 100 ? -5.383 -4.102 0.731 1.00 81.88 100 GLU A N 1
ATOM 804 C CA . GLU A 1 100 ? -5.802 -3.814 2.105 1.00 81.88 100 GLU A CA 1
ATOM 805 C C . GLU A 1 100 ? -5.030 -2.649 2.717 1.00 81.88 100 GLU A C 1
ATOM 807 O O . GLU A 1 100 ? -5.577 -1.919 3.543 1.00 81.88 100 GLU A O 1
ATOM 812 N N . ASN A 1 101 ? -3.790 -2.417 2.281 1.00 80.50 101 ASN A N 1
ATOM 813 C CA . ASN A 1 101 ? -2.995 -1.302 2.779 1.00 80.50 101 ASN A CA 1
ATOM 814 C C . ASN A 1 101 ? -3.565 0.056 2.342 1.00 80.50 101 ASN A C 1
ATOM 816 O O . ASN A 1 101 ? -3.312 1.046 3.021 1.00 80.50 101 ASN A O 1
ATOM 820 N N . LEU A 1 102 ? -4.371 0.119 1.270 1.00 79.44 102 LEU A N 1
ATOM 821 C CA . LEU A 1 102 ? -5.120 1.337 0.920 1.00 79.44 102 LEU A CA 1
ATOM 822 C C . LEU A 1 102 ? -6.281 1.614 1.882 1.00 79.44 102 LEU A C 1
ATOM 824 O O . LEU A 1 102 ? -6.807 2.723 1.903 1.00 79.44 102 LEU A O 1
ATOM 828 N N . LEU A 1 103 ? -6.707 0.611 2.652 1.00 79.62 103 LEU A N 1
ATOM 829 C CA . LEU A 1 103 ? -7.838 0.702 3.575 1.00 79.62 103 LEU A CA 1
ATOM 830 C C . LEU A 1 103 ? -7.399 0.994 5.018 1.00 79.62 103 LEU A C 1
ATOM 832 O O . LEU A 1 103 ? -8.249 1.106 5.903 1.00 79.62 103 LEU A O 1
ATOM 836 N N . ILE A 1 104 ? -6.092 1.116 5.271 1.00 85.88 104 ILE A N 1
ATOM 837 C CA . ILE A 1 104 ? -5.565 1.485 6.585 1.00 85.88 104 ILE A CA 1
ATOM 838 C C . ILE A 1 104 ? -5.873 2.965 6.821 1.00 85.88 104 ILE A C 1
ATOM 840 O O . ILE A 1 104 ? -5.317 3.840 6.168 1.00 85.88 104 ILE A O 1
ATOM 844 N N . ASN A 1 105 ? -6.767 3.229 7.771 1.00 90.25 105 ASN A N 1
ATOM 845 C CA . ASN A 1 105 ? -7.115 4.571 8.217 1.00 90.25 105 ASN A CA 1
ATOM 846 C C . ASN A 1 105 ? -7.110 4.602 9.748 1.00 90.25 105 ASN A C 1
ATOM 848 O O . ASN A 1 105 ? -7.925 3.944 10.402 1.00 90.25 105 ASN A O 1
ATOM 852 N N . GLU A 1 106 ? -6.189 5.367 10.318 1.00 93.50 106 GLU A N 1
ATOM 853 C CA . GLU A 1 106 ? -5.950 5.477 11.756 1.00 93.50 106 GLU A CA 1
ATOM 854 C C . GLU A 1 106 ? -7.190 5.946 12.524 1.00 93.50 106 GLU A C 1
ATOM 856 O O . GLU A 1 106 ? -7.469 5.453 13.619 1.00 93.50 106 GLU A O 1
ATOM 861 N N . THR A 1 107 ? -7.997 6.822 11.922 1.00 94.94 107 THR A N 1
ATOM 862 C CA . THR A 1 107 ? -9.246 7.304 12.520 1.00 94.94 107 THR A CA 1
ATOM 863 C C . THR A 1 107 ? -10.297 6.197 12.585 1.00 94.94 107 THR A C 1
ATOM 865 O O . THR A 1 107 ? -10.936 6.014 13.624 1.00 94.94 107 THR A O 1
ATOM 868 N N . LEU A 1 108 ? -10.470 5.422 11.510 1.00 93.19 108 LEU A N 1
ATOM 869 C CA . LEU A 1 108 ? -11.403 4.292 11.490 1.00 93.19 108 LEU A CA 1
ATOM 870 C C . LEU A 1 108 ? -10.972 3.185 12.454 1.00 93.19 108 LEU A C 1
ATOM 872 O O . LEU A 1 108 ? -11.815 2.660 13.180 1.00 93.19 108 LEU A O 1
ATOM 876 N N . ILE A 1 109 ? -9.676 2.870 12.506 1.00 93.19 109 ILE A N 1
ATOM 877 C CA . ILE A 1 109 ? -9.120 1.872 13.429 1.00 93.19 109 ILE A CA 1
ATOM 878 C C . ILE A 1 109 ? -9.347 2.312 14.877 1.00 93.19 109 ILE A C 1
ATOM 880 O O . ILE A 1 109 ? -9.899 1.548 15.670 1.00 93.19 109 ILE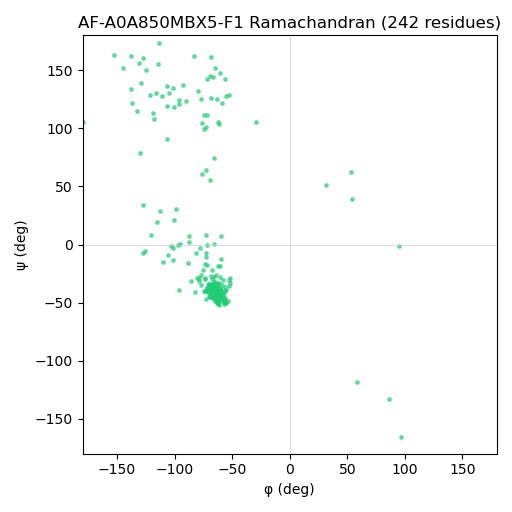 A O 1
ATOM 884 N N . TYR A 1 110 ? -8.993 3.557 15.210 1.00 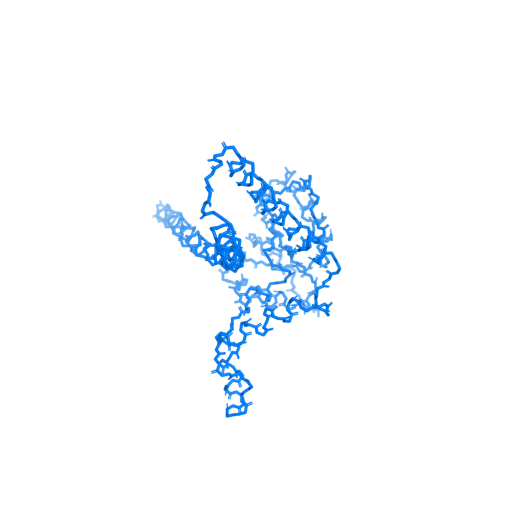96.19 110 TYR A N 1
ATOM 885 C CA . TYR A 1 110 ? -9.219 4.126 16.537 1.00 96.19 110 TYR A CA 1
ATOM 886 C C . TYR A 1 110 ? -10.696 4.054 16.937 1.00 96.19 110 TYR A C 1
ATOM 888 O O . TYR A 1 110 ? -11.026 3.550 18.009 1.00 96.19 110 TYR A O 1
ATOM 896 N N . ASN A 1 111 ? -11.596 4.509 16.061 1.00 96.06 111 ASN A N 1
ATOM 897 C CA . ASN A 1 111 ? -13.030 4.520 16.338 1.00 96.06 111 ASN A CA 1
ATOM 898 C C . ASN A 1 111 ? -13.597 3.106 16.496 1.00 96.06 111 ASN A C 1
ATOM 900 O O . ASN A 1 111 ? -14.389 2.872 17.408 1.00 96.06 111 ASN A O 1
ATOM 904 N N . ALA A 1 112 ? -13.175 2.156 15.657 1.00 95.50 112 ALA A N 1
ATOM 905 C CA . ALA A 1 112 ? -13.589 0.763 15.768 1.00 95.50 112 ALA A CA 1
ATOM 906 C C . ALA A 1 112 ? -13.142 0.171 17.112 1.00 95.50 112 ALA A C 1
ATOM 908 O O . ALA A 1 112 ? -13.972 -0.324 17.872 1.00 95.50 112 ALA A O 1
ATOM 909 N N . ILE A 1 113 ? -11.861 0.297 17.462 1.00 95.12 113 ILE A N 1
ATOM 910 C CA . ILE A 1 113 ? -11.306 -0.261 18.703 1.00 95.12 113 ILE A CA 1
ATOM 911 C C . ILE A 1 113 ? -11.933 0.401 19.929 1.00 95.12 113 ILE A C 1
ATOM 913 O O . ILE A 1 113 ? -12.350 -0.294 20.855 1.00 95.12 113 ILE A O 1
ATOM 917 N N . ARG A 1 114 ? -12.106 1.725 19.907 1.00 96.19 114 ARG A N 1
ATOM 918 C CA . ARG A 1 114 ? -12.808 2.458 20.963 1.00 96.19 114 ARG A CA 1
ATOM 919 C C . ARG A 1 114 ? -14.273 2.043 21.083 1.00 96.19 114 ARG A C 1
ATOM 921 O O . ARG A 1 114 ? -14.783 1.984 22.196 1.00 96.19 114 ARG A O 1
ATOM 928 N N . SER A 1 115 ? -14.949 1.729 19.977 1.00 96.94 115 SER A N 1
ATOM 929 C CA . SER A 1 115 ? -16.335 1.245 20.014 1.00 96.94 115 SER A CA 1
ATOM 930 C C . SER A 1 115 ? -16.461 -0.156 20.621 1.00 96.94 115 SER A C 1
ATOM 932 O O . SER A 1 115 ? -17.440 -0.424 21.312 1.00 96.94 115 SER A O 1
ATOM 934 N N . PHE A 1 116 ? -15.463 -1.024 20.415 1.00 96.00 116 PHE A N 1
ATOM 935 C CA . PHE A 1 116 ? -15.450 -2.384 20.959 1.00 96.00 116 PHE A CA 1
ATOM 936 C C . PHE A 1 116 ? -14.967 -2.451 22.414 1.00 96.00 116 PHE A C 1
ATOM 938 O O . PHE A 1 116 ? -15.539 -3.201 23.200 1.00 96.00 116 PHE A O 1
ATOM 945 N N . LEU A 1 117 ? -13.930 -1.687 22.776 1.00 96.19 117 LEU A N 1
ATOM 946 C CA . LEU A 1 117 ? -13.269 -1.754 24.089 1.00 96.19 117 LEU A CA 1
ATOM 947 C C . LEU A 1 117 ? -13.687 -0.631 25.050 1.00 96.19 117 LEU A C 1
ATOM 949 O O . LEU A 1 117 ? -13.404 -0.687 26.246 1.00 96.19 117 LEU A O 1
ATOM 953 N N . GLY A 1 118 ? -14.358 0.412 24.556 1.00 95.19 118 GLY A N 1
ATOM 954 C CA . GLY A 1 118 ? -14.812 1.535 25.372 1.00 95.19 118 GLY A CA 1
ATOM 955 C C . GLY A 1 118 ? -13.660 2.231 26.101 1.00 95.19 118 GLY A C 1
ATOM 956 O O . GLY A 1 118 ? -12.754 2.783 25.476 1.00 95.19 118 GLY A O 1
ATOM 957 N N . ALA A 1 119 ? -13.716 2.222 27.436 1.00 93.88 119 ALA A N 1
ATOM 958 C CA . ALA A 1 119 ? -12.703 2.832 28.299 1.00 93.88 119 ALA A CA 1
ATOM 959 C C . ALA A 1 119 ? -11.382 2.040 28.358 1.00 93.88 119 ALA A C 1
ATOM 961 O O . ALA A 1 119 ? -10.370 2.600 28.763 1.00 93.88 119 ALA A O 1
ATOM 962 N N . GLU A 1 120 ? -11.377 0.773 27.935 1.00 96.00 120 GLU A N 1
ATOM 963 C CA . GLU A 1 120 ? -10.178 -0.076 27.876 1.00 96.00 120 GLU A CA 1
ATOM 964 C C . GLU A 1 120 ? -9.412 0.076 26.552 1.00 96.00 120 GLU A C 1
ATOM 966 O O . GLU A 1 120 ? -8.471 -0.667 26.278 1.00 96.00 120 GLU A O 1
ATOM 971 N N . CYS A 1 121 ? -9.813 1.027 25.700 1.00 94.25 121 CYS A N 1
ATOM 972 C CA . CYS A 1 121 ? -9.110 1.317 24.458 1.00 94.25 121 CYS A CA 1
ATOM 973 C C . CYS A 1 121 ? -7.650 1.705 24.759 1.00 94.25 121 CYS A C 1
ATOM 975 O O . CYS A 1 121 ? -7.425 2.692 25.463 1.00 94.25 121 CYS A O 1
ATOM 977 N N . PRO A 1 122 ? -6.655 0.980 24.211 1.00 95.69 122 PRO A N 1
ATOM 978 C CA . PRO A 1 122 ? -5.246 1.234 24.508 1.00 95.69 122 PRO A CA 1
ATOM 979 C C . PRO A 1 122 ? -4.723 2.515 23.852 1.00 95.69 122 PRO A C 1
ATOM 981 O O . PRO A 1 122 ? -3.617 2.946 24.155 1.00 95.69 122 PRO A O 1
ATOM 984 N N . TYR A 1 123 ? -5.502 3.110 22.947 1.00 95.88 123 TYR A N 1
ATOM 985 C CA . TYR A 1 123 ? -5.139 4.316 22.220 1.00 95.88 123 TYR A CA 1
ATOM 986 C C . TYR A 1 123 ? -5.920 5.512 22.752 1.00 95.88 123 TYR A C 1
ATOM 988 O O . TYR A 1 123 ? -7.140 5.455 22.934 1.00 95.88 123 TYR A O 1
ATOM 996 N N . SER A 1 124 ? -5.219 6.623 22.917 1.00 95.19 124 SER A N 1
ATOM 997 C CA . SER A 1 124 ? -5.753 7.911 23.350 1.00 95.19 124 SER A CA 1
ATOM 998 C C . SER A 1 124 ? -6.291 8.719 22.169 1.00 95.19 124 SER A C 1
ATOM 1000 O O . SER A 1 124 ? -7.265 9.458 22.321 1.00 95.19 124 SER A O 1
ATOM 1002 N N . SER A 1 125 ? -5.696 8.567 20.979 1.00 96.88 125 SER A N 1
ATOM 1003 C CA . SER A 1 125 ? -6.071 9.310 19.767 1.00 96.88 125 SER A CA 1
ATOM 1004 C C . SER A 1 125 ? -5.766 8.541 18.469 1.00 96.88 125 SER A C 1
ATOM 1006 O O . SER A 1 125 ? -4.942 7.625 18.496 1.00 96.88 125 SER A O 1
ATOM 1008 N N . PRO A 1 126 ? -6.360 8.930 17.321 1.00 95.81 126 PRO A N 1
ATOM 1009 C CA . PRO A 1 126 ? -5.981 8.404 16.005 1.00 95.81 126 PRO A CA 1
ATOM 1010 C C . PRO A 1 126 ? -4.489 8.561 15.681 1.00 95.81 126 PRO A C 1
ATOM 1012 O O . PRO A 1 126 ? -3.873 7.628 15.180 1.00 95.81 126 PRO A O 1
ATOM 1015 N N . ASN A 1 127 ? -3.875 9.689 16.052 1.00 95.88 127 ASN A N 1
ATOM 1016 C CA . ASN A 1 127 ? -2.446 9.927 15.810 1.00 95.88 127 ASN A CA 1
ATOM 1017 C C . ASN A 1 127 ? -1.557 8.901 16.532 1.00 95.88 127 ASN A C 1
ATOM 1019 O O . ASN A 1 127 ? -0.508 8.521 16.029 1.00 95.88 127 ASN A O 1
ATOM 1023 N N . GLU A 1 128 ? -1.971 8.423 17.708 1.00 95.50 128 GLU A N 1
ATOM 1024 C CA . GLU A 1 128 ? -1.232 7.377 18.424 1.00 95.50 128 GLU A CA 1
ATOM 1025 C C . GLU A 1 128 ? -1.283 6.038 17.676 1.00 95.50 128 GLU A C 1
ATOM 1027 O O . GLU A 1 128 ? -0.286 5.321 17.625 1.00 95.50 128 GLU A O 1
ATOM 1032 N N . VAL A 1 129 ? -2.415 5.727 17.036 1.00 94.50 129 VAL A N 1
ATOM 1033 C CA . VAL A 1 129 ? -2.538 4.555 16.159 1.00 94.50 129 VAL A CA 1
ATOM 1034 C C . VAL A 1 129 ? -1.590 4.685 14.969 1.00 94.50 129 VAL A C 1
ATOM 1036 O O . VAL A 1 129 ? -0.879 3.732 14.663 1.00 94.50 129 VAL A O 1
ATOM 1039 N N . GLU A 1 130 ? -1.534 5.855 14.330 1.00 91.69 130 GLU A N 1
ATOM 1040 C CA . GLU A 1 130 ? -0.616 6.121 13.216 1.00 91.69 130 GLU A CA 1
ATOM 1041 C C . GLU A 1 130 ? 0.850 5.891 13.615 1.00 91.69 130 GLU A C 1
ATOM 1043 O O . GLU A 1 130 ? 1.574 5.164 12.933 1.00 91.69 130 GLU A O 1
ATOM 1048 N N . GLU A 1 131 ? 1.287 6.454 14.743 1.00 91.44 131 GLU A N 1
ATOM 1049 C CA . GLU A 1 131 ? 2.666 6.307 15.221 1.00 91.44 131 GLU A CA 1
ATOM 1050 C C . GLU A 1 131 ? 3.012 4.855 15.571 1.00 91.44 131 GLU A C 1
ATOM 1052 O O . GLU A 1 131 ? 4.105 4.379 15.257 1.00 91.44 131 GLU A O 1
ATOM 1057 N N . ILE A 1 132 ? 2.067 4.107 16.146 1.00 91.88 132 ILE A N 1
ATOM 1058 C CA . ILE A 1 132 ? 2.253 2.679 16.423 1.00 91.88 132 ILE A CA 1
ATOM 1059 C C . ILE A 1 132 ? 2.334 1.876 15.124 1.00 91.88 132 ILE A C 1
ATOM 1061 O O . ILE A 1 132 ? 3.215 1.027 14.993 1.00 91.88 132 ILE A O 1
ATOM 1065 N N . LEU A 1 133 ? 1.469 2.149 14.143 1.00 87.06 133 LEU A N 1
ATOM 1066 C CA . LEU A 1 133 ? 1.514 1.490 12.836 1.00 87.06 133 LEU A CA 1
ATOM 1067 C C . LEU A 1 133 ? 2.841 1.766 12.119 1.00 87.06 133 LEU A C 1
ATOM 1069 O O . LEU A 1 133 ? 3.466 0.831 11.614 1.00 87.06 133 LEU A O 1
ATOM 1073 N N . LYS A 1 134 ? 3.327 3.013 12.142 1.00 84.31 134 LYS A N 1
ATOM 1074 C CA . LYS A 1 134 ? 4.665 3.364 11.638 1.00 84.31 134 LYS A CA 1
ATOM 1075 C C . LYS A 1 134 ? 5.753 2.592 12.376 1.00 84.31 134 LYS A C 1
ATOM 1077 O O . LYS A 1 134 ? 6.626 2.012 11.735 1.00 84.31 134 LYS A O 1
ATOM 1082 N N . GLY A 1 135 ? 5.690 2.542 13.706 1.00 85.31 135 GLY A N 1
ATOM 1083 C CA . GLY A 1 135 ? 6.636 1.792 14.529 1.00 85.31 135 GLY A CA 1
ATOM 1084 C C . GLY A 1 135 ? 6.662 0.298 14.194 1.00 85.31 135 GLY A C 1
ATOM 1085 O O . GLY A 1 135 ? 7.737 -0.289 14.097 1.00 85.31 135 GLY A O 1
ATOM 1086 N N . LEU A 1 136 ? 5.497 -0.307 13.947 1.00 83.69 136 LEU A N 1
ATOM 1087 C CA . LEU A 1 136 ? 5.378 -1.708 13.540 1.00 83.69 136 LEU A CA 1
ATOM 1088 C C . LEU A 1 136 ? 5.993 -1.953 12.162 1.00 83.69 136 LEU A C 1
ATOM 1090 O O . LEU A 1 136 ? 6.774 -2.892 12.016 1.00 83.69 136 LEU A O 1
ATOM 1094 N N . ILE A 1 137 ? 5.703 -1.096 11.179 1.00 75.31 137 ILE A N 1
ATOM 1095 C CA . ILE A 1 137 ? 6.285 -1.187 9.829 1.00 75.31 137 ILE A CA 1
ATOM 1096 C C . ILE A 1 137 ? 7.810 -1.048 9.881 1.00 75.31 137 ILE A C 1
ATOM 1098 O O . ILE A 1 137 ? 8.517 -1.745 9.157 1.00 75.31 137 ILE A O 1
ATOM 1102 N N . LEU A 1 138 ? 8.315 -0.166 10.747 1.00 74.25 138 LEU A N 1
ATOM 1103 C CA . LEU A 1 138 ? 9.745 0.085 10.930 1.00 74.25 138 LEU A CA 1
ATOM 1104 C C . LEU A 1 138 ? 10.445 -0.938 11.837 1.00 74.25 138 LEU A C 1
ATOM 1106 O O . LEU A 1 138 ? 11.672 -0.911 11.944 1.00 74.25 138 LEU A O 1
ATOM 1110 N N . SER A 1 139 ? 9.699 -1.836 12.481 1.00 78.38 139 SER A N 1
ATOM 1111 C CA . SER A 1 139 ? 10.282 -2.876 13.322 1.00 78.38 139 SER A CA 1
ATOM 1112 C C . SER A 1 139 ? 10.975 -3.948 12.477 1.00 78.38 139 SER A C 1
ATOM 1114 O O . SER A 1 139 ? 10.474 -4.362 11.428 1.00 78.38 139 SER A O 1
ATOM 1116 N N . ASP A 1 140 ? 12.107 -4.454 12.969 1.00 65.88 140 ASP A N 1
ATOM 1117 C CA . ASP A 1 140 ? 12.896 -5.486 12.281 1.00 65.88 140 ASP A CA 1
ATOM 1118 C C . ASP A 1 140 ? 12.107 -6.794 12.061 1.00 65.88 140 ASP A C 1
ATOM 1120 O O . ASP A 1 140 ? 12.450 -7.590 11.191 1.00 65.88 140 ASP A O 1
ATOM 1124 N N . THR A 1 141 ? 11.018 -7.006 12.808 1.00 71.44 141 THR A N 1
ATOM 1125 C CA . THR A 1 141 ? 10.114 -8.155 12.652 1.00 71.44 141 THR A CA 1
ATOM 1126 C C . THR A 1 141 ? 9.312 -8.105 11.349 1.00 71.44 141 THR A C 1
ATOM 1128 O O . THR A 1 141 ? 9.008 -9.149 10.773 1.00 71.44 141 THR A O 1
ATOM 1131 N N . HIS A 1 142 ? 8.944 -6.907 10.887 1.00 61.62 142 HIS A N 1
ATOM 1132 C CA . HIS A 1 142 ? 8.056 -6.716 9.734 1.00 61.62 142 HIS A CA 1
ATOM 1133 C C . HIS A 1 142 ? 8.774 -6.150 8.505 1.00 61.62 142 HIS A C 1
ATOM 1135 O O . HIS A 1 142 ? 8.269 -6.255 7.384 1.00 61.62 142 HIS A O 1
ATOM 1141 N N . LEU A 1 143 ? 9.982 -5.621 8.688 1.00 65.81 143 LEU A N 1
ATOM 1142 C CA . LEU A 1 143 ? 10.854 -5.215 7.598 1.00 65.81 143 LEU A CA 1
ATOM 1143 C C . LEU A 1 143 ? 11.503 -6.437 6.945 1.00 65.81 143 LEU A C 1
ATOM 1145 O O . LEU A 1 143 ? 12.457 -7.018 7.460 1.00 65.81 143 LEU A O 1
ATOM 1149 N N . LYS A 1 144 ? 11.016 -6.813 5.755 1.00 67.12 144 LYS A N 1
ATOM 1150 C CA . LYS A 1 144 ? 11.716 -7.802 4.925 1.00 67.12 144 LYS A CA 1
ATOM 1151 C C . LYS A 1 144 ? 13.161 -7.322 4.674 1.00 67.12 144 LYS A C 1
ATOM 1153 O O . LYS A 1 144 ? 13.358 -6.125 4.437 1.00 67.12 144 LYS A O 1
ATOM 1158 N N . PRO A 1 145 ? 14.168 -8.222 4.655 1.00 65.12 145 PRO A N 1
ATOM 1159 C CA . PRO A 1 145 ? 15.581 -7.849 4.506 1.00 65.12 145 PRO A CA 1
ATOM 1160 C C . PRO A 1 145 ? 15.867 -6.932 3.310 1.00 65.12 145 PRO A C 1
ATOM 1162 O O . PRO A 1 145 ? 16.721 -6.053 3.380 1.00 65.12 145 PRO A O 1
ATOM 1165 N N . TYR A 1 146 ? 15.120 -7.098 2.219 1.00 57.16 146 TYR A N 1
ATOM 1166 C CA . TYR A 1 146 ? 15.242 -6.262 1.030 1.00 57.16 146 TYR A CA 1
ATOM 1167 C C . TYR A 1 146 ? 14.683 -4.844 1.224 1.00 57.16 146 TYR A C 1
ATOM 1169 O O . TYR A 1 146 ? 15.362 -3.866 0.915 1.00 57.16 146 TYR A O 1
ATOM 1177 N N . THR A 1 147 ? 13.483 -4.711 1.800 1.00 62.53 147 THR A N 1
ATOM 1178 C CA . THR A 1 147 ? 12.911 -3.407 2.175 1.00 62.53 147 THR A CA 1
ATOM 1179 C C . THR A 1 147 ? 13.858 -2.664 3.111 1.00 62.53 147 THR A C 1
ATOM 1181 O O . THR A 1 147 ? 14.035 -1.453 2.983 1.00 62.53 147 THR A O 1
ATOM 1184 N N . ARG A 1 148 ? 14.533 -3.406 3.999 1.00 69.38 148 ARG A N 1
ATOM 1185 C CA . ARG A 1 148 ? 15.553 -2.854 4.884 1.00 69.38 148 ARG A CA 1
ATOM 1186 C C . ARG A 1 148 ? 16.755 -2.342 4.107 1.00 69.38 148 ARG A C 1
ATOM 1188 O O . ARG A 1 148 ? 17.143 -1.198 4.306 1.00 69.38 148 ARG A O 1
ATOM 1195 N N . ALA A 1 149 ? 17.280 -3.137 3.180 1.00 68.00 149 ALA A N 1
ATOM 1196 C CA . ALA A 1 149 ? 18.393 -2.734 2.330 1.00 68.00 149 ALA A CA 1
ATOM 1197 C C . ALA A 1 149 ? 18.077 -1.486 1.485 1.00 68.00 149 ALA A C 1
ATOM 1199 O O . ALA A 1 149 ? 18.934 -0.617 1.342 1.00 68.00 149 ALA A O 1
ATOM 1200 N N . LEU A 1 150 ? 16.854 -1.358 0.958 1.00 67.44 150 LEU A N 1
ATOM 1201 C CA . LEU A 1 150 ? 16.423 -0.164 0.221 1.00 67.44 150 LEU A CA 1
ATOM 1202 C C . LEU A 1 150 ? 16.323 1.072 1.114 1.00 67.44 150 LEU A C 1
ATOM 1204 O O . LEU A 1 150 ? 16.822 2.135 0.745 1.00 67.44 150 LEU A O 1
ATOM 1208 N N . LEU A 1 151 ? 15.715 0.928 2.295 1.00 73.12 151 LEU A N 1
ATOM 1209 C CA . LEU A 1 151 ? 15.679 1.990 3.298 1.00 73.12 151 LEU A CA 1
ATOM 1210 C C . LEU A 1 151 ? 17.097 2.423 3.661 1.00 73.12 151 LEU A C 1
ATOM 1212 O O . LEU A 1 151 ? 17.412 3.605 3.558 1.00 73.12 151 LEU A O 1
ATOM 1216 N N . ASP A 1 152 ? 17.967 1.475 4.001 1.00 75.50 152 ASP A N 1
ATOM 1217 C CA . ASP A 1 152 ? 19.360 1.733 4.361 1.00 75.50 152 ASP A CA 1
ATOM 1218 C C . ASP A 1 152 ? 20.132 2.402 3.207 1.00 75.50 152 ASP A C 1
ATOM 1220 O O . ASP A 1 152 ? 20.918 3.319 3.449 1.00 75.50 152 ASP A O 1
ATOM 1224 N N . ALA A 1 153 ? 19.868 2.029 1.950 1.00 72.94 153 ALA A N 1
ATOM 1225 C CA . ALA A 1 153 ? 20.463 2.667 0.776 1.00 72.94 153 ALA A CA 1
ATOM 1226 C C . ALA A 1 153 ? 20.013 4.129 0.610 1.00 72.94 153 ALA A C 1
ATOM 1228 O O . ALA A 1 153 ? 20.845 5.005 0.368 1.00 72.94 153 ALA A O 1
ATOM 1229 N N . GLU A 1 154 ? 18.722 4.426 0.773 1.00 72.12 154 GLU A N 1
ATOM 1230 C CA . GLU A 1 154 ? 18.215 5.805 0.737 1.00 72.12 154 GLU A CA 1
ATOM 1231 C C . GLU A 1 154 ? 18.729 6.634 1.923 1.00 72.12 154 GLU A C 1
ATOM 1233 O O . GLU A 1 154 ? 19.153 7.782 1.759 1.00 72.12 154 GLU A O 1
ATOM 1238 N N . VAL A 1 155 ? 18.790 6.035 3.116 1.00 76.38 155 VAL A N 1
ATOM 1239 C CA . VAL A 1 155 ? 19.433 6.635 4.292 1.00 76.38 155 VAL A CA 1
ATOM 1240 C C . VAL A 1 155 ? 20.892 6.979 3.989 1.00 76.38 155 VAL A C 1
ATOM 1242 O O . VAL A 1 155 ? 21.328 8.092 4.289 1.00 76.38 155 VAL A O 1
ATOM 1245 N N . ALA A 1 156 ? 21.635 6.062 3.370 1.00 78.81 156 ALA A N 1
ATOM 1246 C CA . ALA A 1 156 ? 23.030 6.270 3.010 1.00 78.81 156 ALA A CA 1
ATOM 1247 C C . ALA A 1 156 ? 23.193 7.397 1.979 1.00 78.81 156 ALA A C 1
ATOM 1249 O O . ALA A 1 156 ? 24.052 8.260 2.164 1.00 78.81 156 ALA A O 1
ATOM 1250 N N . LYS A 1 157 ? 22.342 7.465 0.944 1.00 78.75 157 LYS A N 1
ATOM 1251 C CA . LYS A 1 157 ? 22.349 8.568 -0.037 1.00 78.75 157 LYS A CA 1
ATOM 1252 C C . LYS A 1 157 ? 22.151 9.925 0.636 1.00 78.75 157 LYS A C 1
ATOM 1254 O O . LYS A 1 157 ? 22.908 10.861 0.373 1.00 78.75 157 LYS A O 1
ATOM 1259 N N . LEU A 1 158 ? 21.169 10.029 1.533 1.00 78.38 158 LEU A N 1
ATOM 1260 C CA . LEU A 1 158 ? 20.907 11.258 2.286 1.00 78.38 158 LEU A CA 1
ATOM 1261 C C . LEU A 1 158 ? 22.070 11.621 3.217 1.00 78.38 158 LEU A C 1
ATOM 1263 O O . LEU A 1 158 ? 22.428 12.794 3.319 1.00 78.38 158 LEU A O 1
ATOM 1267 N N . ALA A 1 159 ? 22.686 10.631 3.865 1.00 78.38 159 ALA A N 1
ATOM 1268 C CA . ALA A 1 159 ? 23.847 10.843 4.723 1.00 78.38 159 ALA A CA 1
ATOM 1269 C C . ALA A 1 159 ? 25.063 11.349 3.930 1.00 78.38 159 ALA A C 1
ATOM 1271 O O . ALA A 1 159 ? 25.720 12.295 4.362 1.00 78.38 159 ALA A O 1
ATOM 1272 N N . ILE A 1 160 ? 25.325 10.777 2.750 1.00 85.81 160 ILE A N 1
ATOM 1273 C CA . ILE A 1 160 ? 26.384 11.230 1.837 1.00 85.81 160 ILE A CA 1
ATOM 1274 C C . ILE A 1 160 ? 26.118 12.668 1.390 1.00 85.81 160 ILE A C 1
ATOM 1276 O O . ILE A 1 160 ? 27.014 13.510 1.444 1.00 85.81 160 ILE A O 1
ATOM 1280 N N . TYR A 1 161 ? 24.882 12.977 0.994 1.00 84.19 161 TYR A N 1
ATOM 1281 C CA . TYR A 1 161 ? 24.499 14.332 0.608 1.00 84.19 161 TYR A CA 1
ATOM 1282 C C . TYR A 1 161 ? 24.741 15.338 1.744 1.00 84.19 161 TYR A C 1
ATOM 1284 O O . TYR A 1 161 ? 25.378 16.370 1.531 1.00 84.19 161 TYR A O 1
ATOM 1292 N N . ALA A 1 162 ? 24.301 15.014 2.964 1.00 79.69 162 ALA A N 1
ATOM 1293 C CA . ALA A 1 162 ? 24.520 15.852 4.138 1.00 79.69 162 ALA A CA 1
ATOM 1294 C C . ALA A 1 162 ? 26.015 16.037 4.449 1.00 79.69 162 ALA A C 1
ATOM 1296 O O . ALA A 1 162 ? 26.451 17.152 4.734 1.00 79.69 162 ALA A O 1
ATOM 1297 N N . TYR A 1 163 ? 26.807 14.966 4.354 1.00 86.81 163 TYR A N 1
ATOM 1298 C CA . TYR A 1 163 ? 28.253 15.012 4.557 1.00 86.81 163 TYR A CA 1
ATOM 1299 C C . TYR A 1 163 ? 28.941 15.945 3.555 1.00 86.81 163 TYR A C 1
ATOM 1301 O O . TYR A 1 163 ? 29.708 16.819 3.959 1.00 86.81 163 TYR A O 1
ATOM 1309 N N . ASN A 1 164 ? 28.623 15.811 2.265 1.00 86.50 164 ASN A N 1
ATOM 1310 C CA . ASN A 1 164 ? 29.193 16.651 1.211 1.00 86.50 164 ASN A CA 1
ATOM 1311 C C . ASN A 1 164 ? 28.863 18.131 1.436 1.00 86.50 164 ASN A C 1
ATOM 1313 O O . ASN A 1 164 ? 29.725 18.992 1.274 1.00 86.50 164 ASN A O 1
ATOM 1317 N N . LEU A 1 165 ? 27.636 18.425 1.870 1.00 82.69 165 LEU A N 1
ATOM 1318 C CA . LEU A 1 165 ? 27.188 19.786 2.157 1.00 82.69 165 LEU A CA 1
ATOM 1319 C C . LEU A 1 165 ? 27.944 20.384 3.358 1.00 82.69 165 LEU A C 1
ATOM 1321 O O . LEU A 1 165 ? 28.407 21.521 3.293 1.00 82.69 165 LEU A O 1
ATOM 1325 N N . VAL A 1 166 ? 28.157 19.602 4.423 1.00 82.75 166 VAL A N 1
ATOM 1326 C CA . VAL A 1 166 ? 28.992 20.011 5.568 1.00 82.75 166 VAL A CA 1
ATOM 1327 C C . VAL A 1 166 ? 30.455 20.213 5.156 1.00 82.75 166 VAL A C 1
ATOM 1329 O O . VAL A 1 166 ? 31.089 21.159 5.624 1.00 82.75 166 VAL A O 1
ATOM 1332 N N . SER A 1 167 ? 31.000 19.359 4.286 1.00 81.81 167 SER A N 1
ATOM 1333 C CA . SER A 1 167 ? 32.373 19.500 3.780 1.00 81.81 167 SER A CA 1
ATOM 1334 C C . SER A 1 167 ? 32.545 20.792 2.983 1.00 81.81 167 SER A C 1
ATOM 1336 O O . SER A 1 167 ? 33.449 21.574 3.273 1.00 81.81 167 SER A O 1
ATOM 1338 N N . LEU A 1 168 ? 31.623 21.070 2.059 1.00 82.31 168 LEU A N 1
ATOM 1339 C CA . LEU A 1 168 ? 31.619 22.299 1.268 1.00 82.31 168 LEU A CA 1
ATOM 1340 C C . LEU A 1 168 ? 31.553 23.545 2.163 1.00 82.31 168 LEU A C 1
ATOM 1342 O O . LEU A 1 168 ? 32.286 24.509 1.957 1.00 82.31 168 LEU A O 1
ATOM 1346 N N . LEU A 1 169 ? 30.717 23.518 3.205 1.00 78.56 169 LEU A N 1
ATOM 1347 C CA . LEU A 1 169 ? 30.628 24.619 4.165 1.00 78.56 169 LEU A CA 1
ATOM 1348 C C . LEU A 1 169 ? 31.928 24.829 4.949 1.00 78.56 169 LEU A C 1
ATOM 1350 O O . LEU A 1 169 ? 32.282 25.974 5.226 1.00 78.56 169 LEU A O 1
ATOM 1354 N N . LYS A 1 170 ? 32.661 23.759 5.282 1.00 79.31 170 LYS A N 1
ATOM 1355 C CA . LYS A 1 170 ? 33.985 23.866 5.918 1.00 79.31 170 LYS A CA 1
ATOM 1356 C C . LYS A 1 170 ? 35.027 24.473 4.983 1.00 79.31 170 LYS A C 1
ATOM 1358 O O . LYS A 1 170 ? 35.843 25.269 5.436 1.00 79.31 170 LYS A O 1
ATOM 1363 N N . GLU A 1 171 ? 35.008 24.117 3.702 1.00 82.69 171 GLU A N 1
ATOM 1364 C CA . GLU A 1 171 ? 35.908 24.699 2.699 1.00 82.69 171 GLU A CA 1
ATOM 1365 C C . GLU A 1 171 ? 35.650 26.196 2.528 1.00 82.69 171 GLU A C 1
ATOM 1367 O O . GLU A 1 171 ? 36.584 26.993 2.621 1.00 82.69 171 GLU A O 1
ATOM 1372 N N . ILE A 1 172 ? 34.377 26.581 2.382 1.00 74.62 172 ILE A N 1
ATOM 1373 C CA . ILE A 1 172 ? 33.948 27.984 2.363 1.00 74.62 172 ILE A CA 1
ATOM 1374 C C . ILE A 1 172 ? 34.436 28.681 3.637 1.00 74.62 172 ILE A C 1
ATOM 1376 O O . ILE A 1 172 ? 35.090 29.716 3.572 1.00 74.62 172 ILE A O 1
ATOM 1380 N N . TYR A 1 173 ? 34.190 28.091 4.805 1.00 73.31 173 TYR A N 1
ATOM 1381 C CA . TYR A 1 173 ? 34.610 28.654 6.082 1.00 73.31 173 TYR A CA 1
ATOM 1382 C C . TYR A 1 173 ? 36.125 28.918 6.162 1.00 73.31 173 TYR A C 1
ATOM 1384 O O . TYR A 1 173 ? 36.543 30.020 6.524 1.00 73.31 173 TYR A O 1
ATOM 1392 N N . ASN A 1 174 ? 36.945 27.936 5.780 1.00 77.62 174 ASN A N 1
ATOM 1393 C CA . ASN A 1 174 ? 38.402 28.064 5.779 1.00 77.62 174 ASN A CA 1
ATOM 1394 C C . ASN A 1 174 ? 38.882 29.142 4.797 1.00 77.62 174 ASN A C 1
ATOM 1396 O O . ASN A 1 174 ? 39.845 29.844 5.093 1.00 77.62 174 ASN A O 1
ATOM 1400 N N . ALA A 1 175 ? 38.192 29.317 3.666 1.00 73.81 175 ALA A N 1
ATOM 1401 C CA . ALA A 1 175 ? 38.502 30.365 2.698 1.00 73.81 175 ALA A CA 1
ATOM 1402 C C . ALA A 1 175 ? 38.208 31.785 3.223 1.00 73.81 175 ALA A C 1
ATOM 1404 O O . ALA A 1 175 ? 38.862 32.735 2.797 1.00 73.81 175 ALA A O 1
ATOM 1405 N N . PHE A 1 176 ? 37.260 31.944 4.156 1.00 75.00 176 PHE A N 1
ATOM 1406 C CA . PHE A 1 176 ? 36.817 33.254 4.654 1.00 75.00 176 PHE A CA 1
ATOM 1407 C C . PHE A 1 176 ? 37.388 33.670 6.026 1.00 75.00 176 PHE A C 1
ATOM 1409 O O . PHE A 1 176 ? 37.105 34.786 6.458 1.00 75.00 176 PHE A O 1
ATOM 1416 N N . HIS A 1 177 ? 38.185 32.824 6.704 1.00 63.06 177 HIS A N 1
ATOM 1417 C CA . HIS A 1 177 ? 38.994 33.130 7.908 1.00 63.06 177 HIS A CA 1
ATOM 1418 C C . HIS A 1 177 ? 38.411 34.199 8.867 1.00 63.06 177 HIS A C 1
ATOM 1420 O O . HIS A 1 177 ? 39.079 35.154 9.261 1.00 63.06 177 HIS A O 1
ATOM 1426 N N . CYS A 1 178 ? 37.149 34.044 9.276 1.00 55.97 178 CYS A N 1
ATOM 1427 C CA . CYS A 1 178 ? 36.516 34.941 10.245 1.00 55.97 178 CYS A CA 1
ATOM 1428 C C . CYS A 1 178 ? 36.590 34.356 11.666 1.00 55.97 178 CYS A C 1
ATOM 1430 O O . CYS A 1 178 ? 36.067 33.275 11.939 1.00 55.97 178 CYS A O 1
ATOM 1432 N N . SER A 1 179 ? 37.217 35.101 12.579 1.00 53.19 179 SER A N 1
ATOM 1433 C CA . SER A 1 179 ? 37.685 34.677 13.910 1.00 53.19 179 SER A CA 1
ATOM 1434 C C . SER A 1 179 ? 36.612 34.436 14.993 1.00 53.19 179 SER A C 1
ATOM 1436 O O . SER A 1 179 ? 36.977 34.229 16.142 1.00 53.19 179 SER A O 1
ATOM 1438 N N . ASN A 1 180 ? 35.310 34.443 14.671 1.00 56.88 180 ASN A N 1
ATOM 1439 C CA . ASN A 1 180 ? 34.206 34.388 15.658 1.00 56.88 180 ASN A CA 1
ATOM 1440 C C . ASN A 1 180 ? 33.156 33.279 15.401 1.00 56.88 180 ASN A C 1
ATOM 1442 O O . ASN A 1 180 ? 31.967 33.446 15.645 1.00 56.88 180 ASN A O 1
ATOM 1446 N N . SER A 1 181 ? 33.562 32.132 14.871 1.00 54.09 181 SER A N 1
ATOM 1447 C CA . SER A 1 181 ? 32.695 31.299 14.012 1.00 54.09 181 SER A CA 1
ATOM 1448 C C . SER A 1 181 ? 32.556 29.824 14.415 1.00 54.09 181 SER A C 1
ATOM 1450 O O . SER A 1 181 ? 31.703 29.127 13.866 1.00 54.09 181 SER A O 1
ATOM 1452 N N . LEU A 1 182 ? 33.313 29.335 15.403 1.00 57.50 182 LEU A N 1
ATOM 1453 C CA . LEU A 1 182 ? 33.166 27.960 15.910 1.00 57.50 182 LEU A CA 1
ATOM 1454 C C . LEU A 1 182 ? 31.773 27.721 16.519 1.00 57.50 182 LEU A C 1
ATOM 1456 O O . LEU A 1 182 ? 31.153 26.696 16.245 1.00 57.50 182 LEU A O 1
ATOM 1460 N N . GLN A 1 183 ? 31.227 28.718 17.226 1.00 60.97 183 GLN A N 1
ATOM 1461 C CA . GLN A 1 183 ? 29.838 28.696 17.699 1.00 60.97 183 GLN A CA 1
ATOM 1462 C C . GLN A 1 183 ? 28.831 28.641 16.544 1.00 60.97 183 GLN A C 1
ATOM 1464 O O . GLN A 1 183 ? 27.803 27.989 16.672 1.00 60.97 183 GLN A O 1
ATOM 1469 N N . PHE A 1 184 ? 29.127 29.267 15.399 1.00 60.25 184 PHE A N 1
ATOM 1470 C CA . PHE A 1 184 ? 28.239 29.252 14.235 1.00 60.25 184 PHE A CA 1
ATOM 1471 C C . PHE A 1 184 ? 28.210 27.874 13.562 1.00 60.25 184 PHE A C 1
ATOM 1473 O O . PHE A 1 184 ? 27.144 27.410 13.177 1.00 60.25 184 PHE A O 1
ATOM 1480 N N . ILE A 1 185 ? 29.351 27.181 13.470 1.00 60.91 185 ILE A N 1
ATOM 1481 C CA . ILE A 1 185 ? 29.425 25.817 12.916 1.00 60.91 185 ILE A CA 1
ATOM 1482 C C . ILE A 1 185 ? 28.697 24.813 13.819 1.00 60.91 185 ILE A C 1
ATOM 1484 O O . ILE A 1 185 ? 28.016 23.920 13.317 1.00 60.91 185 ILE A O 1
ATOM 1488 N N . GLU A 1 186 ? 28.810 24.944 15.142 1.00 65.88 186 GLU A N 1
ATOM 1489 C CA . GLU A 1 186 ? 28.088 24.081 16.085 1.00 65.88 186 GLU A CA 1
ATOM 1490 C C . GLU A 1 186 ? 26.579 24.343 16.068 1.00 65.88 186 GLU A C 1
ATOM 1492 O O . GLU A 1 186 ? 25.801 23.389 15.968 1.00 65.88 186 GLU A O 1
ATOM 1497 N N . LEU A 1 187 ? 26.162 25.616 16.067 1.00 64.69 187 LEU A N 1
ATOM 1498 C CA . LEU A 1 187 ? 24.752 25.992 15.946 1.00 64.69 187 LEU A CA 1
ATOM 1499 C C . LEU A 1 187 ? 24.174 25.509 14.610 1.00 64.69 187 LEU A C 1
ATOM 1501 O O . LEU A 1 187 ? 23.109 24.902 14.590 1.00 64.69 187 LEU A O 1
ATOM 1505 N N . PHE A 1 188 ? 24.913 25.681 13.511 1.00 61.88 188 PHE A N 1
ATOM 1506 C CA . PHE A 1 188 ? 24.496 25.254 12.178 1.00 61.88 188 PHE A CA 1
ATOM 1507 C C . PHE A 1 188 ? 24.472 23.730 12.032 1.00 61.88 188 PHE A C 1
ATOM 1509 O O . PHE A 1 188 ? 23.566 23.202 11.401 1.00 61.88 188 PHE A O 1
ATOM 1516 N N . ASN A 1 189 ? 25.404 22.985 12.635 1.00 65.44 189 ASN A N 1
ATOM 1517 C CA . ASN A 1 189 ? 25.347 21.517 12.654 1.00 65.44 189 ASN A CA 1
ATOM 1518 C C . ASN A 1 189 ? 24.143 21.006 13.451 1.00 65.44 189 ASN A C 1
ATOM 1520 O O . ASN A 1 189 ? 23.510 20.029 13.047 1.00 65.44 189 ASN A O 1
ATOM 1524 N N . HIS A 1 190 ? 23.813 21.654 14.570 1.00 70.75 190 HIS A N 1
ATOM 1525 C CA . HIS A 1 190 ? 22.623 21.331 15.351 1.00 70.75 190 HIS A CA 1
ATOM 1526 C C . HIS A 1 190 ? 21.338 21.676 14.580 1.00 70.75 190 HIS A C 1
ATOM 1528 O O . HIS A 1 190 ? 20.415 20.861 14.498 1.00 70.75 190 HIS A O 1
ATOM 1534 N N . GLU A 1 191 ? 21.294 22.851 13.954 1.00 63.06 191 GLU A N 1
ATOM 1535 C CA . GLU A 1 191 ? 20.169 23.321 13.147 1.00 63.06 191 GLU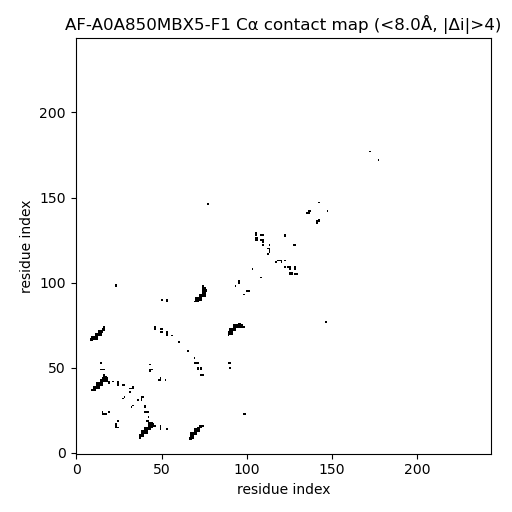 A CA 1
ATOM 1536 C C . GLU A 1 191 ? 20.002 22.490 11.866 1.00 63.06 191 GLU A C 1
ATOM 1538 O O . GLU A 1 191 ? 18.889 22.132 11.506 1.00 63.06 191 GLU A O 1
ATOM 1543 N N . MET A 1 192 ? 21.090 22.053 11.229 1.00 63.16 192 MET A N 1
ATOM 1544 C CA . MET A 1 192 ? 21.056 21.125 10.095 1.00 63.16 192 MET A CA 1
ATOM 1545 C C . MET A 1 192 ? 20.662 19.720 10.513 1.00 63.16 192 MET A C 1
ATOM 1547 O O . MET A 1 192 ? 19.878 19.106 9.807 1.00 63.16 192 MET A O 1
ATOM 1551 N N . LYS A 1 193 ? 21.134 19.189 11.649 1.00 68.38 193 LYS A N 1
ATOM 1552 C CA . LYS A 1 193 ? 20.651 17.890 12.150 1.00 68.38 193 LYS A CA 1
ATOM 1553 C C . LYS A 1 193 ? 19.150 17.925 12.404 1.00 68.38 193 LYS A C 1
ATOM 1555 O O . LYS A 1 193 ? 18.441 17.027 11.963 1.00 68.38 193 LYS A O 1
ATOM 1560 N N . THR A 1 194 ? 18.665 18.969 13.072 1.00 67.38 194 THR A N 1
ATOM 1561 C CA . THR A 1 194 ? 17.230 19.140 13.340 1.00 67.38 194 THR A CA 1
ATOM 1562 C C . THR A 1 194 ? 16.439 19.414 12.065 1.00 67.38 194 THR A C 1
ATOM 1564 O O . THR A 1 194 ? 15.347 18.876 11.917 1.00 67.38 194 THR A O 1
ATOM 1567 N N . LYS A 1 195 ? 16.988 20.159 11.101 1.00 62.25 195 LYS A N 1
ATOM 1568 C CA . LYS A 1 195 ? 16.361 20.394 9.796 1.00 62.25 195 LYS A CA 1
ATOM 1569 C C . LYS A 1 195 ? 16.378 19.151 8.916 1.00 62.25 195 LYS A C 1
ATOM 1571 O O . LYS A 1 195 ? 15.382 18.906 8.271 1.00 62.25 195 LYS A O 1
ATOM 1576 N N . ILE A 1 196 ? 17.427 18.328 8.928 1.00 57.06 196 ILE A N 1
ATOM 1577 C CA . ILE A 1 196 ? 17.488 17.039 8.219 1.00 57.06 196 ILE A CA 1
ATOM 1578 C C . ILE A 1 196 ? 16.523 16.038 8.849 1.00 57.06 196 ILE A C 1
ATOM 1580 O O . ILE A 1 196 ? 15.877 15.306 8.113 1.00 57.06 196 ILE A O 1
ATOM 1584 N N . LEU A 1 197 ? 16.395 16.006 10.179 1.00 62.09 197 LEU A N 1
ATOM 1585 C CA . LEU A 1 197 ? 15.383 15.195 10.865 1.00 62.09 197 LEU A CA 1
ATOM 1586 C C . LEU A 1 197 ? 13.970 15.662 10.502 1.00 62.09 197 LEU A C 1
ATOM 1588 O O . LEU A 1 197 ? 13.179 14.850 10.037 1.00 62.09 197 LEU A O 1
ATOM 1592 N N . LYS A 1 198 ? 13.693 16.969 10.582 1.00 66.75 198 LYS A N 1
ATOM 1593 C CA . LYS A 1 198 ? 12.406 17.548 10.170 1.00 66.75 198 LYS A CA 1
ATOM 1594 C C . LYS A 1 198 ? 12.134 17.419 8.673 1.00 66.75 198 LYS A C 1
ATOM 1596 O O . LYS A 1 198 ? 10.984 17.299 8.286 1.00 66.75 198 LYS A O 1
ATOM 1601 N N . ASP A 1 199 ? 13.155 17.448 7.821 1.00 58.28 199 ASP A N 1
ATOM 1602 C CA . ASP A 1 199 ? 13.031 17.281 6.369 1.00 58.28 199 ASP A CA 1
ATOM 1603 C C . ASP A 1 199 ? 12.919 15.797 5.999 1.00 58.28 199 ASP A C 1
ATOM 1605 O O . ASP A 1 199 ? 12.237 15.471 5.039 1.00 58.28 199 ASP A O 1
ATOM 1609 N N . ARG A 1 200 ? 13.495 14.878 6.789 1.00 58.19 200 ARG A N 1
ATOM 1610 C CA . ARG A 1 200 ? 13.200 13.436 6.741 1.00 58.19 200 ARG A CA 1
ATOM 1611 C C . ARG A 1 200 ? 11.753 13.173 7.111 1.00 58.19 200 ARG A C 1
ATOM 1613 O O . ARG A 1 200 ? 11.073 12.492 6.359 1.00 58.19 200 ARG A O 1
ATOM 1620 N N . GLU A 1 201 ? 11.292 13.726 8.227 1.00 62.03 201 GLU A N 1
ATOM 1621 C CA . GLU A 1 201 ? 9.901 13.631 8.666 1.00 62.03 201 GLU A CA 1
ATOM 1622 C C . GLU A 1 201 ? 8.971 14.266 7.631 1.00 62.03 201 GLU A C 1
ATOM 1624 O O . GLU A 1 201 ? 8.020 13.627 7.212 1.00 62.03 201 GLU A O 1
ATOM 1629 N N . SER A 1 202 ? 9.289 15.460 7.127 1.00 60.50 202 SER A N 1
ATOM 1630 C CA . SER A 1 202 ? 8.513 16.170 6.104 1.00 60.50 202 SER A CA 1
ATOM 1631 C C . SER A 1 202 ? 8.546 15.479 4.742 1.00 60.50 202 SER A C 1
ATOM 1633 O O . SER A 1 202 ? 7.536 15.487 4.056 1.00 60.50 202 SER A O 1
ATOM 1635 N N . LYS A 1 203 ? 9.652 14.845 4.326 1.00 54.47 203 LYS A N 1
ATOM 1636 C CA . LYS A 1 203 ? 9.728 14.067 3.075 1.00 54.47 203 LYS A CA 1
ATOM 1637 C C . LYS A 1 203 ? 9.072 12.706 3.201 1.00 54.47 203 LYS A C 1
ATOM 1639 O O . LYS A 1 203 ? 8.449 12.285 2.242 1.00 54.47 203 LYS A O 1
ATOM 1644 N N . LEU A 1 204 ? 9.146 12.050 4.356 1.00 53.03 204 LEU A N 1
ATOM 1645 C CA . LEU A 1 204 ? 8.330 10.871 4.645 1.00 53.03 204 LEU A CA 1
ATOM 1646 C C . LEU A 1 204 ? 6.849 11.255 4.637 1.00 53.03 204 LEU A C 1
ATOM 1648 O O . LEU A 1 204 ? 6.068 10.616 3.946 1.00 53.03 204 LEU A O 1
ATOM 1652 N N . LEU A 1 205 ? 6.487 12.363 5.285 1.00 53.53 205 LEU A N 1
ATOM 1653 C CA . LEU A 1 205 ? 5.131 12.903 5.301 1.00 53.53 205 LEU A CA 1
ATOM 1654 C C . LEU A 1 205 ? 4.684 13.403 3.921 1.00 53.53 205 LEU A C 1
ATOM 1656 O O . LEU A 1 205 ? 3.523 13.252 3.595 1.00 53.53 205 LEU A O 1
ATOM 1660 N N . ASN A 1 206 ? 5.567 13.950 3.082 1.00 49.75 206 ASN A N 1
ATOM 1661 C CA . ASN A 1 206 ? 5.262 14.347 1.702 1.00 49.75 206 ASN A CA 1
ATOM 1662 C C . ASN A 1 206 ? 5.249 13.160 0.744 1.00 49.75 206 ASN A C 1
ATOM 1664 O O . ASN A 1 206 ? 4.529 13.215 -0.240 1.00 49.75 206 ASN A O 1
ATOM 1668 N N . CYS A 1 207 ? 6.011 12.095 0.988 1.00 48.03 207 CYS A N 1
ATOM 1669 C CA . CYS A 1 207 ? 5.834 10.833 0.276 1.00 48.03 207 CYS A CA 1
ATOM 1670 C C . CYS A 1 207 ? 4.471 10.234 0.633 1.00 48.03 207 CYS A C 1
ATOM 1672 O O . CYS A 1 207 ? 3.752 9.835 -0.272 1.00 48.03 207 CYS A O 1
ATOM 1674 N N . LEU A 1 208 ? 4.073 10.291 1.909 1.00 46.09 208 LEU A N 1
ATOM 1675 C CA . LEU A 1 208 ? 2.750 9.880 2.384 1.00 46.09 208 LEU A CA 1
ATOM 1676 C C . LEU A 1 208 ? 1.623 10.786 1.843 1.00 46.09 208 LEU A C 1
ATOM 1678 O O . LEU A 1 208 ? 0.636 10.269 1.332 1.00 46.09 208 LEU A O 1
ATOM 1682 N N . LYS A 1 209 ? 1.794 12.114 1.823 1.00 46.66 209 LYS A N 1
ATOM 1683 C CA . LYS A 1 209 ? 0.841 13.082 1.243 1.00 46.66 209 LYS A CA 1
ATOM 1684 C C . LYS A 1 209 ? 0.820 13.086 -0.277 1.00 46.66 209 LYS A C 1
ATOM 1686 O O . LYS A 1 209 ? -0.217 13.368 -0.849 1.00 46.66 209 LYS A O 1
ATOM 1691 N N . LYS A 1 210 ? 1.915 12.752 -0.965 1.00 45.09 210 LYS A N 1
ATOM 1692 C CA . LYS A 1 210 ? 1.881 12.514 -2.416 1.00 45.09 210 LYS A CA 1
ATOM 1693 C C . LYS A 1 210 ? 1.016 11.310 -2.752 1.00 45.09 210 LYS A C 1
ATOM 1695 O O . LYS A 1 210 ? 0.447 11.294 -3.833 1.00 45.09 210 LYS A O 1
ATOM 1700 N N . THR A 1 211 ? 0.870 10.358 -1.832 1.00 47.19 211 THR A N 1
ATOM 1701 C CA . THR A 1 211 ? -0.149 9.303 -1.906 1.00 47.19 211 THR A CA 1
ATOM 1702 C C . THR A 1 211 ? -1.567 9.875 -1.768 1.00 47.19 211 THR A C 1
ATOM 1704 O O . THR A 1 211 ? -2.424 9.488 -2.552 1.00 47.19 211 THR A O 1
ATOM 1707 N N . GLU A 1 212 ? -1.811 10.850 -0.880 1.00 46.56 212 GLU A N 1
ATOM 1708 C CA . GLU A 1 212 ? -3.103 11.572 -0.785 1.00 46.56 212 GLU A CA 1
ATOM 1709 C C . GLU A 1 212 ? -3.378 12.491 -1.992 1.00 46.56 212 GLU A C 1
ATOM 1711 O O . GLU A 1 212 ? -4.502 12.577 -2.475 1.00 46.56 212 GLU A O 1
ATOM 1716 N N . GLU A 1 213 ? -2.369 13.181 -2.531 1.00 43.25 213 GLU A N 1
ATOM 1717 C CA . GLU A 1 213 ? -2.491 13.973 -3.759 1.00 43.25 213 GLU A CA 1
ATOM 1718 C C . GLU A 1 213 ? -2.714 13.069 -4.972 1.00 43.25 213 GLU A C 1
ATOM 1720 O O . GLU A 1 213 ? -3.497 13.434 -5.840 1.00 43.25 213 GLU A O 1
ATOM 1725 N N . PHE A 1 214 ? -2.108 11.874 -5.018 1.00 39.75 214 PHE A N 1
ATOM 1726 C CA . PHE A 1 214 ? -2.434 10.852 -6.017 1.00 39.75 214 PHE A CA 1
ATOM 1727 C C . PHE A 1 214 ? -3.866 10.340 -5.859 1.00 39.75 214 PHE A C 1
ATOM 1729 O O . PHE A 1 214 ? -4.538 10.185 -6.869 1.00 39.75 214 PHE A O 1
ATOM 1736 N N . GLN A 1 215 ? -4.358 10.140 -4.632 1.00 47.38 215 GLN A N 1
ATOM 1737 C CA . GLN A 1 215 ? -5.756 9.775 -4.370 1.00 47.38 215 GLN A CA 1
ATOM 1738 C C . GLN A 1 215 ? -6.725 10.885 -4.804 1.00 47.38 215 GLN A C 1
ATOM 1740 O O . GLN A 1 215 ? -7.730 10.600 -5.448 1.00 47.38 215 GLN A O 1
ATOM 1745 N N . ASN A 1 216 ? -6.394 12.153 -4.551 1.00 48.28 216 ASN A N 1
ATOM 1746 C CA . ASN A 1 216 ? -7.176 13.301 -5.019 1.00 48.28 216 ASN A CA 1
ATOM 1747 C C . ASN A 1 216 ? -7.102 13.478 -6.545 1.00 48.28 216 ASN A C 1
ATOM 1749 O O . ASN A 1 216 ? -8.093 13.841 -7.175 1.00 48.28 216 ASN A O 1
ATOM 1753 N N . LEU A 1 217 ? -5.948 13.207 -7.164 1.00 40.88 217 LEU A N 1
ATOM 1754 C CA . LEU A 1 217 ? -5.788 13.210 -8.619 1.00 40.88 217 LEU A CA 1
ATOM 1755 C C . LEU A 1 217 ? -6.556 12.043 -9.256 1.00 40.88 217 LEU A C 1
ATOM 1757 O O . LEU A 1 217 ? -7.136 12.211 -10.321 1.00 40.88 217 LEU A O 1
ATOM 1761 N N . GLU A 1 218 ? -6.607 10.888 -8.591 1.00 43.00 218 GLU A N 1
ATOM 1762 C CA . GLU A 1 218 ? -7.385 9.715 -8.987 1.00 43.00 218 GLU A CA 1
ATOM 1763 C C . GLU A 1 218 ? -8.893 9.962 -8.833 1.00 43.00 218 GLU A C 1
ATOM 1765 O O . GLU A 1 218 ? -9.653 9.601 -9.728 1.00 43.00 218 GLU A O 1
ATOM 1770 N N . GLU A 1 219 ? -9.350 10.625 -7.765 1.00 53.16 219 GLU A N 1
ATOM 1771 C CA . GLU A 1 219 ? -10.747 11.064 -7.628 1.00 53.16 219 GLU A CA 1
ATOM 1772 C C . GLU A 1 219 ? -11.130 12.101 -8.687 1.00 53.16 219 GLU A C 1
ATOM 1774 O O . GLU A 1 219 ? -12.219 12.024 -9.265 1.00 53.16 219 GLU A O 1
ATOM 1779 N N . LYS A 1 220 ? -10.220 13.028 -9.001 1.00 53.16 220 LYS A N 1
ATOM 1780 C CA . LYS A 1 220 ? -10.406 14.028 -10.057 1.00 53.16 220 LYS A CA 1
ATOM 1781 C C . LYS A 1 220 ? -10.447 13.395 -11.454 1.00 53.16 220 LYS A C 1
ATOM 1783 O O . LYS A 1 220 ? -11.331 13.708 -12.243 1.00 53.16 220 LYS A O 1
ATOM 1788 N N . LEU A 1 221 ? -9.570 12.428 -11.728 1.00 43.09 221 LEU A N 1
ATOM 1789 C CA . LEU A 1 221 ? -9.591 11.625 -12.956 1.00 43.09 221 LEU A CA 1
ATOM 1790 C C . LEU A 1 221 ? -10.844 10.745 -13.037 1.00 43.09 221 LEU A C 1
ATOM 1792 O O . LEU A 1 221 ? -11.428 10.617 -14.107 1.00 43.09 221 LEU A O 1
ATOM 1796 N N . LYS A 1 222 ? -11.315 10.172 -11.923 1.00 48.66 222 LYS A N 1
ATOM 1797 C CA . LYS A 1 222 ? -12.581 9.420 -11.872 1.00 48.66 222 LYS A CA 1
ATOM 1798 C C . LYS A 1 222 ? -13.785 10.314 -12.165 1.00 48.66 222 LYS A C 1
ATOM 1800 O O . LYS A 1 222 ? -14.709 9.852 -12.834 1.00 48.66 222 LYS A O 1
ATOM 1805 N N . THR A 1 223 ? -13.782 11.568 -11.710 1.00 62.16 223 THR A N 1
ATOM 1806 C CA . THR A 1 223 ? -14.854 12.541 -11.991 1.00 62.16 223 THR A CA 1
ATOM 1807 C C . THR A 1 223 ? -14.805 13.078 -13.424 1.00 62.16 223 THR A C 1
ATOM 1809 O O . THR A 1 223 ? -15.848 13.156 -14.067 1.00 62.16 223 THR A O 1
ATOM 1812 N N . GLU A 1 224 ? -13.623 13.352 -13.980 1.00 55.69 224 GLU A N 1
ATOM 1813 C CA . GLU A 1 224 ? -13.474 13.740 -15.394 1.00 55.69 224 GLU A CA 1
ATOM 1814 C C . GLU A 1 224 ? -13.837 12.593 -16.351 1.00 55.69 224 GLU A C 1
ATOM 1816 O O . GLU A 1 224 ? -14.638 12.791 -17.261 1.00 55.69 224 GLU A O 1
ATOM 1821 N N . ILE A 1 225 ? -13.364 11.366 -16.097 1.00 45.72 225 ILE A N 1
ATOM 1822 C CA . ILE A 1 225 ? -13.676 10.188 -16.928 1.00 45.72 225 ILE A CA 1
ATOM 1823 C C . ILE A 1 225 ? -15.169 9.838 -16.868 1.00 45.72 225 ILE A C 1
ATOM 1825 O O . ILE A 1 225 ? -15.744 9.423 -17.874 1.00 45.72 225 ILE A O 1
ATOM 1829 N N . THR A 1 226 ? -15.830 10.005 -15.716 1.00 56.62 226 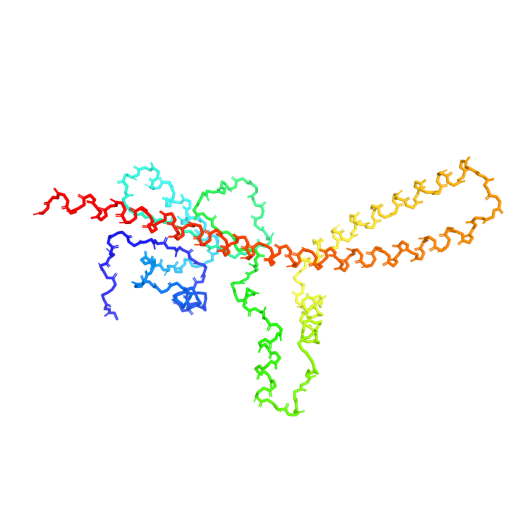THR A N 1
ATOM 1830 C CA . THR A 1 226 ? -17.287 9.796 -15.623 1.00 56.62 226 THR A CA 1
ATOM 1831 C C . THR A 1 226 ? -18.072 10.880 -16.353 1.00 56.62 226 THR A C 1
ATOM 1833 O O . THR A 1 226 ? -19.083 10.549 -16.968 1.00 56.62 226 THR A O 1
ATOM 1836 N N . HIS A 1 227 ? -17.604 12.130 -16.358 1.00 57.22 227 HIS A N 1
ATOM 1837 C CA . HIS A 1 227 ? -18.236 13.214 -17.109 1.00 57.22 227 HIS A CA 1
ATOM 1838 C C . HIS A 1 227 ? -18.101 13.013 -18.628 1.00 57.22 227 HIS A C 1
ATOM 1840 O O . HIS A 1 227 ? -19.093 13.091 -19.349 1.00 57.22 227 HIS A O 1
ATOM 1846 N N . GLU A 1 228 ? -16.910 12.654 -19.114 1.00 55.97 228 GLU A N 1
ATOM 1847 C CA . GLU A 1 228 ? -16.645 12.401 -20.540 1.00 55.97 228 GLU A CA 1
ATOM 1848 C C . GLU A 1 228 ? -17.395 11.157 -21.063 1.00 55.97 228 GLU A C 1
ATOM 1850 O O . GLU A 1 228 ? -17.940 11.151 -22.173 1.00 55.97 228 GLU A O 1
ATOM 1855 N N . LEU A 1 229 ? -17.500 10.104 -20.237 1.00 46.78 229 LEU A N 1
ATOM 1856 C CA . LEU A 1 229 ? -18.317 8.921 -20.536 1.00 46.78 229 LEU A CA 1
ATOM 1857 C C . LEU A 1 229 ? -19.815 9.236 -20.527 1.00 46.78 229 LEU A C 1
ATOM 1859 O O . LEU A 1 229 ? -20.538 8.718 -21.375 1.00 46.78 229 LEU A O 1
ATOM 1863 N N . LEU A 1 230 ? -20.293 10.076 -19.604 1.00 47.25 230 LEU A N 1
ATOM 1864 C CA . LEU A 1 230 ? -21.692 10.501 -19.572 1.00 47.25 230 LEU A CA 1
ATOM 1865 C C . LEU A 1 230 ? -22.040 11.350 -20.800 1.00 47.25 230 LEU A C 1
ATOM 1867 O O . LEU A 1 230 ? -23.053 11.071 -21.434 1.00 47.25 230 LEU A O 1
ATOM 1871 N N . GLU A 1 231 ? -21.196 12.300 -21.208 1.00 57.03 231 GLU A N 1
ATOM 1872 C CA . GLU A 1 231 ? -21.412 13.086 -22.435 1.00 57.03 231 GLU A CA 1
ATOM 1873 C C . GLU A 1 231 ? -21.370 12.223 -23.707 1.00 57.03 231 GLU A C 1
ATOM 1875 O O . GLU A 1 231 ? -22.186 12.397 -24.618 1.00 57.03 231 GLU A O 1
ATOM 1880 N N . SER A 1 232 ? -20.495 11.215 -23.747 1.00 51.75 232 SER A N 1
ATOM 1881 C CA . SER A 1 232 ? -20.456 10.232 -24.839 1.00 51.75 232 SER A CA 1
ATOM 1882 C C . SER A 1 232 ? -21.719 9.355 -24.879 1.00 51.75 232 SER A C 1
ATOM 1884 O O . SER A 1 232 ? -22.237 9.046 -25.949 1.00 51.75 232 SER A O 1
ATOM 1886 N N . ILE A 1 233 ? -22.268 8.979 -23.719 1.00 45.03 233 ILE A N 1
ATOM 1887 C CA . ILE A 1 233 ? -23.519 8.208 -23.615 1.00 45.03 233 ILE A CA 1
ATOM 1888 C C . ILE A 1 233 ? -24.741 9.070 -23.972 1.00 45.03 233 ILE A C 1
ATOM 1890 O O . ILE A 1 233 ? -25.669 8.582 -24.620 1.00 45.03 233 ILE A O 1
ATOM 1894 N N . PHE A 1 234 ? -24.753 10.351 -23.591 1.00 48.34 234 PHE A N 1
ATOM 1895 C CA . PHE A 1 234 ? -25.828 11.282 -23.941 1.00 48.34 234 PHE A CA 1
ATOM 1896 C C . PHE A 1 234 ? -25.850 11.598 -25.442 1.00 48.34 234 PHE A C 1
ATOM 1898 O O . PHE A 1 234 ? -26.919 11.541 -26.049 1.00 48.34 234 PHE A O 1
ATOM 1905 N N . SER A 1 235 ? -24.689 11.818 -26.063 1.00 51.16 235 SER A N 1
ATOM 1906 C CA . SER A 1 235 ? -24.584 12.024 -27.517 1.00 51.16 235 SER A CA 1
ATOM 1907 C C . SER A 1 235 ? -24.967 10.776 -28.330 1.00 51.16 235 SER A C 1
ATOM 1909 O O . SER A 1 235 ? -25.628 10.890 -29.364 1.00 51.16 235 SER A O 1
ATOM 1911 N N . LEU A 1 236 ? -24.666 9.569 -27.833 1.00 45.88 236 LEU A N 1
ATOM 1912 C CA . LEU A 1 236 ? -25.147 8.308 -28.418 1.00 45.88 236 LEU A CA 1
ATOM 1913 C C . LEU A 1 236 ? -26.673 8.135 -28.301 1.00 45.88 236 LEU A C 1
ATOM 1915 O O . LEU A 1 236 ? -27.307 7.644 -29.234 1.00 45.88 236 LEU A O 1
ATOM 1919 N N . ASN A 1 237 ? -27.286 8.571 -27.197 1.00 45.34 237 ASN A N 1
ATOM 1920 C CA . ASN A 1 237 ? -28.741 8.499 -27.004 1.00 45.34 237 ASN A CA 1
ATOM 1921 C C . ASN A 1 237 ? -29.526 9.522 -27.843 1.00 45.34 237 ASN A C 1
ATOM 1923 O O . ASN A 1 237 ? -30.661 9.239 -28.235 1.00 45.34 237 ASN A O 1
ATOM 1927 N N . GLU A 1 238 ? -28.950 10.684 -28.157 1.00 48.38 238 GLU A N 1
ATOM 1928 C CA . GLU A 1 238 ? -29.563 11.633 -29.099 1.00 48.38 238 GLU A CA 1
ATOM 1929 C C . GLU A 1 238 ? -29.511 11.131 -30.549 1.00 48.38 238 GLU A C 1
ATOM 1931 O O . GLU A 1 238 ? -30.479 11.307 -31.289 1.00 48.38 238 GLU A O 1
ATOM 1936 N N . GLY A 1 239 ? -28.457 10.403 -30.934 1.00 45.75 239 GLY A N 1
ATOM 1937 C CA . GLY A 1 239 ? -28.381 9.741 -32.242 1.00 45.75 239 GLY A CA 1
ATOM 1938 C C . GLY A 1 239 ? -29.404 8.612 -32.426 1.00 45.75 239 GLY A C 1
ATOM 1939 O O . GLY A 1 239 ? -29.916 8.412 -33.527 1.00 45.75 239 GLY A O 1
ATOM 1940 N N . ILE A 1 240 ? -29.762 7.901 -31.351 1.00 42.78 240 ILE A N 1
ATOM 1941 C CA . ILE A 1 240 ? -30.740 6.797 -31.394 1.00 42.78 240 ILE A CA 1
ATOM 1942 C C . ILE A 1 240 ? -32.189 7.314 -31.479 1.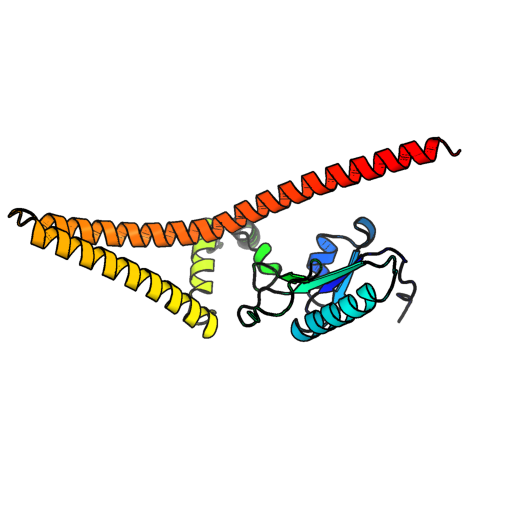00 42.78 240 ILE A C 1
ATOM 1944 O O . ILE A 1 240 ? -33.039 6.656 -32.076 1.00 42.78 240 ILE A O 1
ATOM 1948 N N . LYS A 1 241 ? -32.475 8.526 -30.984 1.00 41.22 241 LYS A N 1
ATOM 1949 C CA . LYS A 1 241 ? -33.795 9.175 -31.133 1.00 41.22 241 LYS A CA 1
ATOM 1950 C C . LYS A 1 241 ? -34.099 9.680 -32.549 1.00 41.22 241 LYS A C 1
ATOM 1952 O O . LYS A 1 241 ? -35.221 10.098 -32.799 1.00 41.22 241 LYS A O 1
ATOM 1957 N N . LEU A 1 242 ? -33.131 9.639 -33.464 1.00 41.12 242 LEU A N 1
ATOM 1958 C CA . LEU A 1 242 ? -33.318 9.968 -34.883 1.00 41.12 242 LEU A CA 1
ATOM 1959 C C . LEU A 1 242 ? -33.580 8.732 -35.764 1.00 41.12 242 LEU A C 1
ATOM 1961 O O . LEU A 1 242 ? -33.758 8.877 -36.971 1.00 41.12 242 LEU A O 1
ATOM 1965 N N . PHE A 1 243 ? -33.614 7.532 -35.175 1.00 37.66 243 PHE A N 1
ATOM 1966 C CA . PHE A 1 243 ? -33.805 6.259 -35.884 1.00 37.66 243 PHE A CA 1
ATOM 1967 C C . PHE A 1 243 ? -35.039 5.452 -35.433 1.00 37.66 243 PHE A C 1
ATOM 1969 O O . PHE A 1 243 ? -35.232 4.329 -35.901 1.00 37.66 243 PHE A O 1
ATOM 1976 N N . PHE A 1 244 ? -35.894 6.035 -34.590 1.00 39.25 244 PHE A N 1
ATOM 1977 C CA . PHE A 1 244 ? -37.240 5.553 -34.255 1.00 39.25 244 PHE A CA 1
ATOM 1978 C C . PHE A 1 244 ? -38.247 6.688 -34.429 1.00 39.25 244 PHE A C 1
ATOM 1980 O O . PHE A 1 244 ? -39.387 6.389 -34.846 1.00 39.25 244 PHE A O 1
#

Mean predicted aligned error: 16.22 Å

Secondary structure (DSSP, 8-state):
--------TTPEEEEESB-TT-HHHHHHHHHS-HHHH-EEEEE-BSHHHHHHHHHHHHHHHHHS--S--EEEEE---GGG--TTS---TTEEE-SSSSGGGGG--HHHHHHHHHHHHGGG-S-SSHHHHHHHHHHHHHSTTTS-HHHHHHHHHHHHHHHHHHHHHHHHHHHHHHHH--TT-HHHHHHHHHHHHHHHHHHHHHHHHHHHHHHHHHHHHHHHHHHHHHHHHHHHHHHHHHHHTT--

Radius of gyration: 26.04 Å; Cα contacts (8 Å, |Δi|>4): 170; chains: 1; bounding box: 76×62×64 Å

Sequence (244 aa):
MGSQGIINFNKRIIFIEGREASTDKQVYEKLYPPDKHNVNFVPAGNSTVVRKISDQINHLLTASVGFQQYFSIVDGDIERFDTDTIKGHRLFELPVYHIENLLINETLIYNAIRSFLGAECPYSSPNEVEEILKGLILSDTHLKPYTRALLDAEVAKLAIYAYNLVSLLKEIYNAFHCSNSLQFIELFNHEMKTKILKDRESKLLNCLKKTEEFQNLEEKLKTEITHELLESIFSLNEGIKLFF

Nearest PDB structures (foldseek):
  3gx1-assembly1_B  TM=3.476E-01  e=6.694E-01  Listeria innocua Clip11262
  3bzw-assembly3_F  TM=3.591E-01  e=2.132E+00  Bacteroides thetaiotaomicron VPI-5482
  1fds-assembly1_A-2  TM=3.667E-01  e=5.970E+00  Homo sapiens
  4rya-assembly1_A  TM=4.178E-01  e=5.598E+00  Allorhizobium ampelinum S4

pLDDT: mean 71.66, std 16.89, range [37.66, 96.94]